Protein AF-A0A2N1AN66-F1 (afdb_monomer_lite)

Foldseek 3Di:
DDDDPLLLQLLVQQVVCCVVPVFFAFLVSSCVSVVPDDPVSSVVSVVSLVVCVVVVQWDDDPGGIHGDPVSVCVNPPPPPPPPPPPPPDPDPPDDPPPDDPPCPPQLAQPPPRHRDDPVQCVPPNSHGPVRVVVVVPPPPPPPPDDDDDPPDDDPPPPPPPPPPPPDDQDDPVVLVVVLVVLVVQLVVLVVCVVVVPPCSVVSNVVSVVVNVVSVVSVVVVVD

Secondary structure (DSSP, 8-state):
-PPPHHHHHHHHHHHHHHHHHSSPBPHHHHHHHTT--SHHHHHHHHHHHHHHHHTTSEEE-SS-EEE-HHHHHHHH-TT----------S-----------------B-TTT-PBPPHHHHHHHSSS-HHHHHHHHSS---------PPPPPPP------------SPPPPHHHHHHHHHHHHHHHHHHHHHHHTT-SSHHHHHHHHHHHHHHHHHHHHHHH-

Sequence (223 aa):
MPLSKVEREVLEVIYEEHRQTHRGAKALIVHVGMNAKTGEQKARIVDVLHALQKRGLLVAGADSWVPTKEGVNYIEQPGWIGVDMAIPDADKTSCCDPESQRVDAEIGCDKCGAVLCDWDAKQYGEICNNCFKDLEEAPIAVETTAKPAPPSPLPFEACSASIERIGAPLPSDLLNRCAAMNTTLLAQAEQAYVAGDPDAWRDLAWLIETGKQLVAMQEVNHG

Structure (mmCIF, N/CA/C/O backbone):
data_AF-A0A2N1AN66-F1
#
_entry.id   AF-A0A2N1AN66-F1
#
loop_
_atom_site.group_PDB
_atom_site.id
_atom_site.type_symbol
_atom_site.label_atom_id
_atom_site.label_alt_id
_atom_site.label_comp_id
_atom_site.label_asym_id
_atom_site.label_entity_id
_atom_site.label_seq_id
_atom_site.pdbx_PDB_ins_code
_atom_site.Cartn_x
_atom_site.Cartn_y
_atom_site.Cartn_z
_atom_site.occupancy
_atom_site.B_iso_or_equiv
_atom_site.auth_seq_id
_atom_site.auth_comp_id
_atom_site.auth_asym_id
_atom_site.auth_atom_id
_atom_site.pdbx_PDB_model_num
ATOM 1 N N . MET A 1 1 ? -29.095 5.475 -0.037 1.00 80.69 1 MET A N 1
ATOM 2 C CA . MET A 1 1 ? -28.705 6.367 1.077 1.00 80.69 1 MET A CA 1
ATOM 3 C C . MET A 1 1 ? -27.354 6.958 0.732 1.00 80.69 1 MET A C 1
ATOM 5 O O . MET A 1 1 ? -26.532 6.202 0.223 1.00 80.69 1 MET A O 1
ATOM 9 N N . PRO A 1 2 ? -27.141 8.262 0.945 1.00 92.06 2 PRO A N 1
ATOM 10 C CA . PRO A 1 2 ? -25.843 8.880 0.713 1.00 92.06 2 PRO A CA 1
ATOM 11 C C . PRO A 1 2 ? -24.798 8.273 1.661 1.00 92.06 2 PRO A C 1
ATOM 13 O O . PRO A 1 2 ? -25.093 8.046 2.836 1.00 92.06 2 PRO A O 1
ATOM 16 N N . LEU A 1 3 ? -23.605 7.973 1.146 1.00 94.94 3 LEU A N 1
ATOM 17 C CA . LEU A 1 3 ? -22.467 7.603 1.989 1.00 94.94 3 LEU A CA 1
ATOM 18 C C . LEU A 1 3 ? -22.002 8.819 2.793 1.00 94.94 3 LEU A C 1
ATOM 20 O O . LEU A 1 3 ? -21.983 9.939 2.282 1.00 94.94 3 LEU A O 1
ATOM 24 N N . SER A 1 4 ? -21.598 8.591 4.040 1.00 95.88 4 SER A N 1
ATOM 25 C CA . SER A 1 4 ? -20.836 9.592 4.788 1.00 95.88 4 SER A CA 1
ATOM 26 C C . SER A 1 4 ? -19.485 9.855 4.112 1.00 95.88 4 SER A C 1
ATOM 28 O O . SER A 1 4 ? -18.983 9.022 3.354 1.00 95.88 4 SER A O 1
ATOM 30 N N . LYS A 1 5 ? -18.863 10.999 4.420 1.00 95.50 5 LYS A N 1
ATOM 31 C CA . LYS A 1 5 ? -17.539 11.355 3.888 1.00 95.50 5 LYS A CA 1
ATOM 32 C C . LYS A 1 5 ? -16.498 10.257 4.151 1.00 95.50 5 LYS A C 1
ATOM 34 O O . LYS A 1 5 ? -15.825 9.829 3.224 1.00 95.50 5 LYS A O 1
ATOM 39 N N . VAL A 1 6 ? -16.456 9.733 5.378 1.00 96.62 6 VAL A N 1
ATOM 40 C CA . VAL A 1 6 ? -15.516 8.669 5.772 1.00 96.62 6 VAL A CA 1
ATOM 41 C C . VAL A 1 6 ? -15.806 7.354 5.040 1.00 96.62 6 VAL A C 1
ATOM 43 O O . VAL A 1 6 ? -14.881 6.685 4.594 1.00 96.62 6 VAL A O 1
ATOM 46 N N . GLU A 1 7 ? -17.080 6.979 4.876 1.00 97.56 7 GLU A N 1
ATOM 47 C CA . GLU A 1 7 ? -17.465 5.791 4.094 1.00 97.56 7 GLU A CA 1
ATOM 48 C C . GLU A 1 7 ? -17.011 5.900 2.634 1.00 97.56 7 GLU A C 1
ATOM 50 O O . GLU A 1 7 ? -16.540 4.915 2.067 1.00 97.56 7 GLU A O 1
ATOM 55 N N . ARG A 1 8 ? -17.138 7.088 2.030 1.00 96.31 8 ARG A N 1
ATOM 56 C CA . ARG A 1 8 ? -16.663 7.345 0.668 1.00 96.31 8 ARG A CA 1
ATOM 57 C C . ARG A 1 8 ? -15.142 7.254 0.582 1.00 96.31 8 ARG A C 1
ATOM 59 O O . ARG A 1 8 ? -14.658 6.518 -0.264 1.00 96.31 8 ARG A O 1
ATOM 66 N N . GLU A 1 9 ? -14.411 7.946 1.451 1.00 97.31 9 GLU A N 1
ATOM 67 C CA . GLU A 1 9 ? -12.940 7.936 1.447 1.00 97.31 9 GLU A CA 1
ATOM 68 C C . GLU A 1 9 ? -12.389 6.510 1.618 1.00 97.31 9 GLU A C 1
ATOM 70 O O . GLU A 1 9 ? -11.515 6.079 0.869 1.00 97.31 9 GLU A O 1
ATOM 75 N N . VAL A 1 10 ? -12.965 5.720 2.533 1.00 98.25 10 VAL A N 1
ATOM 76 C CA . VAL A 1 10 ? -12.597 4.304 2.705 1.00 98.25 10 VAL A CA 1
ATOM 77 C C . VAL A 1 10 ? -12.880 3.495 1.434 1.00 98.25 10 VAL A C 1
ATOM 79 O O . VAL A 1 10 ? -12.054 2.673 1.034 1.00 98.25 10 VAL A O 1
ATOM 82 N N . LEU A 1 11 ? -14.029 3.717 0.787 1.00 98.12 11 LEU A N 1
ATOM 83 C CA . LEU A 1 11 ? -14.383 3.040 -0.462 1.00 98.12 11 LEU A CA 1
ATOM 84 C C . LEU A 1 11 ? -13.443 3.431 -1.616 1.00 98.12 11 LEU A C 1
ATOM 86 O O . LEU A 1 11 ? -13.056 2.555 -2.386 1.00 98.12 11 LEU A O 1
ATOM 90 N N . GLU A 1 12 ? -13.042 4.701 -1.710 1.00 97.56 12 GLU A N 1
ATOM 91 C CA . GLU A 1 12 ? -12.083 5.208 -2.702 1.00 97.56 12 GLU A CA 1
ATOM 92 C C . GLU A 1 12 ? -10.700 4.574 -2.528 1.00 97.56 12 GLU A C 1
ATOM 94 O O . GLU A 1 12 ? -10.131 4.089 -3.504 1.00 97.56 12 GLU A O 1
ATOM 99 N N . VAL A 1 13 ? -10.191 4.484 -1.293 1.00 98.25 13 VAL A N 1
ATOM 100 C CA . VAL A 1 13 ? -8.907 3.819 -1.004 1.00 98.25 13 VAL A CA 1
ATOM 101 C C . VAL A 1 13 ? -8.934 2.351 -1.442 1.00 98.25 13 VAL A C 1
ATOM 103 O O . VAL A 1 13 ? -7.987 1.864 -2.057 1.00 98.25 13 VAL A O 1
ATOM 106 N N . ILE A 1 14 ? -10.025 1.633 -1.157 1.00 98.31 14 ILE A N 1
ATOM 107 C CA . ILE A 1 14 ? -10.178 0.225 -1.555 1.00 98.31 14 ILE A CA 1
ATOM 108 C C . ILE A 1 14 ? -10.301 0.084 -3.073 1.00 98.31 14 ILE A C 1
ATOM 110 O O . ILE A 1 14 ? -9.736 -0.848 -3.645 1.00 98.31 14 ILE A O 1
ATOM 114 N N . TYR A 1 15 ? -11.050 0.979 -3.719 1.00 98.19 15 TYR A N 1
ATOM 115 C CA . TYR A 1 15 ? -11.207 1.009 -5.170 1.00 98.19 15 TYR A CA 1
ATOM 116 C C . TYR A 1 15 ? -9.860 1.217 -5.860 1.00 98.19 15 TYR A C 1
ATOM 118 O O . TYR A 1 15 ? -9.517 0.445 -6.754 1.00 98.19 15 TYR A O 1
ATOM 126 N N . GLU A 1 16 ? -9.077 2.198 -5.414 1.00 97.75 16 GLU A N 1
ATOM 127 C CA . GLU A 1 16 ? -7.792 2.524 -6.023 1.00 97.75 16 GLU A CA 1
ATOM 128 C C . GLU A 1 16 ? -6.783 1.378 -5.856 1.00 97.75 16 GLU A C 1
ATOM 130 O O . GLU A 1 16 ? -6.173 0.942 -6.832 1.00 97.75 16 GLU A O 1
ATOM 135 N N . GLU A 1 17 ? -6.692 0.798 -4.655 1.00 97.88 17 GLU A N 1
ATOM 136 C CA . GLU A 1 17 ? -5.853 -0.379 -4.395 1.00 97.88 17 GLU A CA 1
ATOM 137 C C . GLU A 1 17 ? -6.273 -1.579 -5.261 1.00 97.88 17 GLU A C 1
ATOM 139 O O . GLU A 1 17 ? -5.431 -2.270 -5.846 1.00 97.88 17 GLU A O 1
ATOM 144 N N . HIS A 1 18 ? -7.582 -1.828 -5.386 1.00 97.62 18 HIS A N 1
ATOM 145 C CA . HIS A 1 18 ? -8.102 -2.912 -6.218 1.00 97.62 18 HIS A CA 1
ATOM 146 C C . HIS A 1 18 ? -7.822 -2.682 -7.705 1.00 97.62 18 HIS A C 1
ATOM 148 O O . HIS A 1 18 ? -7.469 -3.623 -8.419 1.00 97.62 18 HIS A O 1
ATOM 154 N N . ARG A 1 19 ? -7.946 -1.437 -8.172 1.00 97.06 19 ARG A N 1
ATOM 155 C CA . ARG A 1 19 ? -7.663 -1.043 -9.553 1.00 97.06 19 ARG A CA 1
ATOM 156 C C . ARG A 1 19 ? -6.196 -1.266 -9.907 1.00 97.06 19 ARG A C 1
ATOM 158 O O . ARG A 1 19 ? -5.916 -1.769 -10.989 1.00 97.06 19 ARG A O 1
ATOM 165 N N . GLN A 1 20 ? -5.283 -0.924 -9.000 1.00 96.12 20 GLN A N 1
ATOM 166 C CA . GLN A 1 20 ? -3.841 -1.045 -9.223 1.00 96.12 20 GLN A CA 1
ATOM 167 C C . GLN A 1 20 ? -3.344 -2.490 -9.133 1.00 96.12 20 GLN A C 1
ATOM 169 O O . GLN A 1 20 ? -2.516 -2.919 -9.933 1.00 96.12 20 GLN A O 1
ATOM 174 N N . THR A 1 21 ? -3.836 -3.255 -8.157 1.00 96.50 21 THR A N 1
ATOM 175 C CA . THR A 1 21 ? -3.273 -4.580 -7.848 1.00 96.50 21 THR A CA 1
ATOM 176 C C . THR A 1 21 ? -4.092 -5.746 -8.390 1.00 96.50 21 THR A C 1
ATOM 178 O O . THR A 1 21 ? -3.615 -6.884 -8.379 1.00 96.50 21 THR A O 1
ATOM 181 N N . HIS A 1 22 ? -5.338 -5.499 -8.809 1.00 96.12 22 HIS A N 1
ATOM 182 C CA . HIS A 1 22 ? -6.353 -6.520 -9.096 1.00 96.12 22 HIS A CA 1
ATOM 183 C C . HIS A 1 22 ? -6.568 -7.515 -7.941 1.00 96.12 22 HIS A C 1
ATOM 185 O O . HIS A 1 22 ? -7.035 -8.639 -8.139 1.00 96.12 22 HIS A O 1
ATOM 191 N N . ARG A 1 23 ? -6.227 -7.113 -6.711 1.00 95.56 23 ARG A N 1
ATOM 192 C CA . ARG A 1 23 ? -6.407 -7.880 -5.472 1.00 95.56 23 ARG A CA 1
ATOM 193 C C . ARG A 1 23 ? -7.321 -7.110 -4.526 1.00 95.56 23 ARG A C 1
ATOM 195 O O . ARG A 1 23 ? -7.612 -5.941 -4.748 1.00 95.56 23 ARG A O 1
ATOM 202 N N . GLY A 1 24 ? -7.840 -7.772 -3.498 1.00 95.94 24 GLY A N 1
ATOM 203 C CA . GLY A 1 24 ? -8.584 -7.068 -2.454 1.00 95.94 24 GLY A CA 1
ATOM 204 C C . GLY A 1 24 ? -7.646 -6.275 -1.544 1.00 95.94 24 GLY A C 1
ATOM 205 O O . GLY A 1 24 ? -6.549 -6.740 -1.225 1.00 95.94 24 GLY A O 1
ATOM 206 N N . ALA A 1 25 ? -8.103 -5.120 -1.073 1.00 98.00 25 ALA A N 1
ATOM 207 C CA . ALA A 1 25 ? -7.366 -4.288 -0.135 1.00 98.00 25 ALA A CA 1
ATOM 208 C C . ALA A 1 25 ? -7.377 -4.924 1.261 1.00 98.00 25 ALA A C 1
ATOM 210 O O . ALA A 1 25 ? -8.434 -5.222 1.823 1.00 98.00 25 ALA A O 1
ATOM 211 N N . LYS A 1 26 ? -6.203 -5.135 1.857 1.00 98.25 26 LYS A N 1
ATOM 212 C CA . LYS A 1 26 ? -6.113 -5.581 3.256 1.00 98.25 26 LYS A CA 1
ATOM 213 C C . LYS A 1 26 ? -6.467 -4.429 4.194 1.00 98.25 26 LYS A C 1
ATOM 215 O O . LYS A 1 26 ? -6.142 -3.282 3.902 1.00 98.25 26 LYS A O 1
ATOM 220 N N . ALA A 1 27 ? -7.025 -4.729 5.369 1.00 97.75 27 ALA A N 1
ATOM 221 C CA . ALA A 1 27 ? -7.373 -3.701 6.361 1.00 97.75 27 ALA A CA 1
ATOM 222 C C . ALA A 1 27 ? -6.182 -2.791 6.726 1.00 97.75 27 ALA A C 1
ATOM 224 O O . ALA A 1 27 ? -6.350 -1.589 6.902 1.00 97.75 27 ALA A O 1
ATOM 225 N N . LEU A 1 28 ? -4.962 -3.342 6.768 1.00 97.56 28 LEU A N 1
ATOM 226 C CA . LEU A 1 28 ? -3.747 -2.561 7.007 1.00 97.56 28 LEU A CA 1
ATOM 227 C C . LEU A 1 28 ? -3.518 -1.480 5.938 1.00 97.56 28 LEU A C 1
ATOM 229 O O . LEU A 1 28 ? -3.168 -0.361 6.294 1.00 97.56 28 LEU A O 1
ATOM 233 N N . ILE A 1 29 ? -3.749 -1.798 4.662 1.00 97.81 29 ILE A N 1
ATOM 234 C CA . ILE A 1 29 ? -3.599 -0.848 3.550 1.00 97.81 29 ILE A CA 1
ATOM 235 C C . ILE A 1 29 ? -4.631 0.270 3.691 1.00 97.81 29 ILE A C 1
ATOM 237 O O . ILE A 1 29 ? -4.284 1.441 3.592 1.00 97.81 29 ILE A O 1
ATOM 241 N N . VAL A 1 30 ? -5.873 -0.081 4.038 1.00 97.81 30 VAL A N 1
ATOM 242 C CA . VAL A 1 30 ? -6.937 0.903 4.282 1.00 97.81 30 VAL A CA 1
ATOM 243 C C . VAL A 1 30 ? -6.579 1.828 5.451 1.00 97.81 30 VAL A C 1
ATOM 245 O O . VAL A 1 30 ? -6.742 3.038 5.344 1.00 97.81 30 VAL A O 1
ATOM 248 N N . HIS A 1 31 ? -6.030 1.301 6.550 1.00 98.25 31 HIS A N 1
ATOM 249 C CA . HIS A 1 31 ? -5.578 2.135 7.671 1.00 98.25 31 HIS A CA 1
ATOM 250 C C . HIS A 1 31 ? -4.485 3.125 7.264 1.00 98.25 31 HIS A C 1
ATOM 252 O O . HIS A 1 31 ? -4.505 4.267 7.718 1.00 98.25 31 HIS A O 1
ATOM 258 N N . VAL A 1 32 ? -3.536 2.690 6.429 1.00 97.81 32 VAL A N 1
ATOM 259 C CA . VAL A 1 32 ? -2.458 3.548 5.926 1.00 97.81 32 VAL A CA 1
ATOM 260 C C . VAL A 1 32 ? -3.020 4.614 4.985 1.00 97.81 32 VAL A C 1
ATOM 262 O O . VAL A 1 32 ? -2.727 5.789 5.185 1.00 97.81 32 VAL A O 1
ATOM 265 N N . GLY A 1 33 ? -3.885 4.235 4.038 1.00 97.12 33 GLY A N 1
ATOM 266 C CA . GLY A 1 33 ? -4.529 5.170 3.107 1.00 97.12 33 GLY A CA 1
ATOM 267 C C . GLY A 1 33 ? -5.398 6.220 3.805 1.00 97.12 33 GLY A C 1
ATOM 268 O O . GLY A 1 33 ? -5.414 7.376 3.402 1.00 97.12 33 GLY A O 1
ATOM 269 N N . MET A 1 34 ? -6.036 5.850 4.918 1.00 98.00 34 MET A N 1
ATOM 270 C CA . MET A 1 34 ? -6.816 6.763 5.764 1.00 98.00 34 MET A CA 1
ATOM 271 C C . MET A 1 34 ? -5.977 7.499 6.826 1.00 98.00 34 MET A C 1
ATOM 273 O O . MET A 1 34 ? -6.537 8.204 7.666 1.00 98.00 34 MET A O 1
ATOM 277 N N . ASN A 1 35 ? -4.650 7.317 6.844 1.00 97.19 35 ASN A N 1
ATOM 278 C CA . ASN A 1 35 ? -3.729 7.899 7.830 1.00 97.19 35 ASN A CA 1
ATOM 279 C C . ASN A 1 35 ? -4.152 7.649 9.299 1.00 97.19 35 ASN A C 1
ATOM 281 O O . ASN A 1 35 ? -4.065 8.524 10.166 1.00 97.19 35 ASN A O 1
ATOM 285 N N . ALA A 1 36 ? -4.634 6.440 9.596 1.00 97.12 36 ALA A N 1
ATOM 286 C CA . ALA A 1 36 ? -5.108 6.058 10.922 1.00 97.12 36 ALA A CA 1
ATOM 287 C C . ALA A 1 36 ? -3.947 5.692 11.856 1.00 97.12 36 ALA A C 1
ATOM 289 O O . ALA A 1 36 ? -3.381 4.594 11.798 1.00 97.12 36 ALA A O 1
ATOM 290 N N . LYS A 1 37 ? -3.614 6.611 12.766 1.00 96.44 37 LYS A N 1
ATOM 291 C CA . LYS A 1 37 ? -2.487 6.478 13.701 1.00 96.44 37 LYS A CA 1
ATOM 292 C C . LYS A 1 37 ? -2.890 5.767 14.990 1.00 96.44 37 LYS A C 1
ATOM 294 O O . LYS A 1 37 ? -2.127 4.951 15.505 1.00 96.44 37 LYS A O 1
ATOM 299 N N . THR A 1 38 ? -4.089 6.044 15.502 1.00 97.88 38 THR A N 1
ATOM 300 C CA . THR A 1 38 ? -4.543 5.519 16.800 1.00 97.88 38 THR A CA 1
ATOM 301 C C . THR A 1 38 ? -5.348 4.226 16.658 1.00 97.88 38 THR A C 1
ATOM 303 O O . THR A 1 38 ? -5.949 3.953 15.618 1.00 97.88 38 THR A O 1
ATOM 306 N N . GLY A 1 39 ? -5.388 3.416 17.723 1.00 96.69 39 GLY A N 1
ATOM 307 C CA . GLY A 1 39 ? -6.213 2.201 17.760 1.00 96.69 39 GLY A CA 1
ATOM 308 C C . GLY A 1 39 ? -7.708 2.490 17.579 1.00 96.69 39 GLY A C 1
ATOM 309 O O . GLY A 1 39 ? -8.394 1.752 16.881 1.00 96.69 39 GLY A O 1
ATOM 310 N N . GLU A 1 40 ? -8.194 3.607 18.123 1.00 97.50 40 GLU A N 1
ATOM 311 C CA . GLU A 1 40 ? -9.592 4.036 17.992 1.00 97.50 40 GLU A CA 1
ATOM 312 C C . GLU A 1 40 ? -9.950 4.424 16.546 1.00 97.50 40 GLU A C 1
ATOM 314 O O . GLU A 1 40 ? -11.025 4.082 16.059 1.00 97.50 40 GLU A O 1
ATOM 319 N N . GLN A 1 41 ? -9.046 5.098 15.824 1.00 96.75 41 GLN A N 1
ATOM 320 C CA . GLN A 1 41 ? -9.238 5.397 14.398 1.00 96.75 41 GLN A CA 1
ATOM 321 C C . GLN A 1 41 ? -9.304 4.116 13.561 1.00 96.75 41 GLN A C 1
ATOM 323 O O . GLN A 1 41 ? -10.184 3.982 12.714 1.00 96.75 41 GLN A O 1
ATOM 328 N N . LYS A 1 42 ? -8.410 3.156 13.830 1.00 97.81 42 LYS A N 1
ATOM 329 C CA . LYS A 1 42 ? -8.408 1.851 13.153 1.00 97.81 42 LYS A CA 1
ATOM 330 C C . LYS A 1 42 ? -9.709 1.087 13.409 1.00 97.81 42 LYS A C 1
ATOM 332 O O . LYS A 1 42 ? -10.312 0.594 12.464 1.00 97.81 42 LYS A O 1
ATOM 337 N N . ALA A 1 43 ? -10.189 1.059 14.655 1.00 97.50 43 ALA A N 1
ATOM 338 C CA . ALA A 1 43 ? -11.468 0.435 14.998 1.00 97.50 43 ALA A CA 1
ATOM 339 C C . ALA A 1 43 ? -12.645 1.078 14.242 1.00 97.50 43 ALA A C 1
ATOM 341 O O . ALA A 1 43 ? -13.423 0.366 13.612 1.00 97.50 43 ALA A O 1
ATOM 342 N N . ARG A 1 44 ? -12.709 2.418 14.195 1.00 97.69 44 ARG A N 1
ATOM 343 C CA . ARG A 1 44 ? -13.733 3.141 13.419 1.00 97.69 44 ARG A CA 1
ATOM 344 C C . ARG A 1 44 ? -13.709 2.794 11.928 1.00 97.69 44 ARG A C 1
ATOM 346 O O . ARG A 1 44 ? -14.767 2.659 11.322 1.00 97.69 44 ARG A O 1
ATOM 353 N N . ILE A 1 45 ? -12.530 2.632 11.328 1.00 98.12 45 ILE A N 1
ATOM 354 C CA . ILE A 1 45 ? -12.411 2.222 9.918 1.00 98.12 45 ILE A CA 1
ATOM 355 C C . ILE A 1 45 ? -12.942 0.801 9.714 1.00 98.12 45 ILE A C 1
ATOM 357 O O . ILE A 1 45 ? -13.643 0.550 8.737 1.00 98.12 45 ILE A O 1
ATOM 361 N N . VAL A 1 46 ? -12.667 -0.122 10.638 1.00 97.94 46 VAL A N 1
ATOM 362 C CA . VAL A 1 46 ? -13.211 -1.490 10.582 1.00 97.94 46 VAL A CA 1
ATOM 363 C C . VAL A 1 46 ? -14.741 -1.487 10.663 1.00 97.94 46 VAL A C 1
ATOM 365 O O . VAL A 1 46 ? -15.393 -2.177 9.877 1.00 97.94 46 VAL A O 1
ATOM 368 N N . ASP A 1 47 ? -15.328 -0.658 11.526 1.00 98.12 47 ASP A N 1
ATOM 369 C CA . ASP A 1 47 ? -16.785 -0.495 11.592 1.00 98.12 47 ASP A CA 1
ATOM 370 C C . ASP A 1 47 ? -17.363 0.023 10.264 1.00 98.12 47 ASP A C 1
ATOM 372 O O . ASP A 1 47 ? -18.383 -0.480 9.782 1.00 98.12 47 ASP A O 1
ATOM 376 N N . VAL A 1 48 ? -16.679 0.982 9.627 1.00 98.31 48 VAL A N 1
ATOM 377 C CA . VAL A 1 48 ? -17.041 1.515 8.303 1.00 98.31 48 VAL A CA 1
ATOM 378 C C . VAL A 1 48 ? -16.960 0.437 7.217 1.00 98.31 48 VAL A C 1
ATOM 380 O O . VAL A 1 48 ? -17.880 0.324 6.407 1.00 98.31 48 VAL A O 1
ATOM 383 N N . LEU A 1 49 ? -15.923 -0.405 7.218 1.00 98.31 49 LEU A N 1
ATOM 384 C CA . LEU A 1 49 ? -15.792 -1.526 6.277 1.00 98.31 49 LEU A CA 1
ATOM 385 C C . LEU A 1 49 ? -16.982 -2.489 6.385 1.00 98.31 49 LEU A C 1
ATOM 387 O O . LEU A 1 49 ? -17.591 -2.852 5.375 1.00 98.31 49 LEU A O 1
ATOM 391 N N . HIS A 1 50 ? -17.376 -2.843 7.609 1.00 98.19 50 HIS A N 1
ATOM 392 C CA . HIS A 1 50 ? -18.554 -3.678 7.839 1.00 98.19 50 HIS A CA 1
ATOM 393 C C . HIS A 1 50 ? -19.866 -2.981 7.456 1.00 98.19 50 HIS A C 1
ATOM 395 O O . HIS A 1 50 ? -20.786 -3.638 6.961 1.00 98.19 50 HIS A O 1
ATOM 401 N N . ALA A 1 51 ? -19.979 -1.665 7.649 1.00 97.81 51 ALA A N 1
ATOM 402 C CA . ALA A 1 51 ? -21.143 -0.898 7.210 1.00 97.81 51 ALA A CA 1
ATOM 403 C C . ALA A 1 51 ? -21.276 -0.898 5.675 1.00 97.81 51 ALA A C 1
ATOM 405 O O . ALA A 1 51 ? -22.357 -1.175 5.151 1.00 97.81 51 ALA A O 1
ATOM 406 N N . LEU A 1 52 ? -20.174 -0.674 4.953 1.00 98.06 52 LEU A N 1
ATOM 407 C CA . LEU A 1 52 ? -20.114 -0.737 3.489 1.00 98.06 52 LEU A CA 1
ATOM 408 C C . LEU A 1 52 ? -20.423 -2.146 2.958 1.00 98.06 52 LEU A C 1
ATOM 410 O O . LEU A 1 52 ? -21.148 -2.289 1.971 1.00 98.06 52 LEU A O 1
ATOM 414 N N . GLN A 1 53 ? -19.948 -3.190 3.643 1.00 98.31 53 GLN A N 1
ATOM 415 C CA . GLN A 1 53 ? -20.277 -4.583 3.330 1.00 98.31 53 GLN A CA 1
ATOM 416 C C . GLN A 1 53 ? -21.774 -4.867 3.484 1.00 98.31 53 GLN A C 1
ATOM 418 O O . GLN A 1 53 ? -22.393 -5.428 2.583 1.00 98.31 53 GLN A O 1
ATOM 423 N N . LYS A 1 54 ? -22.383 -4.450 4.602 1.00 98.00 54 LYS A N 1
ATOM 424 C CA . LYS A 1 54 ? -23.831 -4.610 4.837 1.00 98.00 54 LYS A CA 1
ATOM 425 C C . LYS A 1 54 ? -24.678 -3.897 3.782 1.00 98.00 54 LYS A C 1
ATOM 427 O O . LYS A 1 54 ? -25.794 -4.328 3.515 1.00 98.00 54 LYS A O 1
ATOM 432 N N . ARG A 1 55 ? -24.153 -2.823 3.186 1.00 97.56 55 ARG A N 1
ATOM 433 C CA . ARG A 1 55 ? -24.790 -2.085 2.085 1.00 97.56 55 ARG A CA 1
ATOM 434 C C . ARG A 1 55 ? -24.570 -2.712 0.704 1.00 97.56 55 ARG A C 1
ATOM 436 O O . ARG A 1 55 ? -25.122 -2.194 -0.255 1.00 97.56 55 ARG A O 1
ATOM 443 N N . GLY A 1 56 ? -23.786 -3.786 0.590 1.00 97.94 56 GLY A N 1
ATOM 444 C CA . GLY A 1 56 ? -23.507 -4.449 -0.688 1.00 97.94 56 GLY A CA 1
ATOM 445 C C . GLY A 1 56 ? -22.453 -3.751 -1.552 1.00 97.94 56 GLY A C 1
ATOM 446 O O . GLY A 1 56 ? -22.284 -4.112 -2.712 1.00 97.94 56 GLY A O 1
ATOM 447 N N . LEU A 1 57 ? -21.715 -2.779 -1.006 1.00 98.31 57 LEU A N 1
ATOM 448 C CA . LEU A 1 57 ? -20.688 -2.032 -1.748 1.00 98.31 57 LEU A CA 1
ATOM 449 C C . LEU A 1 57 ? -19.314 -2.712 -1.711 1.00 98.31 57 LEU A C 1
ATOM 451 O O . LEU A 1 57 ? -18.486 -2.497 -2.593 1.00 98.31 57 LEU A O 1
ATOM 455 N N . LEU A 1 58 ? -19.085 -3.551 -0.701 1.00 98.38 58 LEU A N 1
ATOM 456 C CA . LEU A 1 58 ? -17.863 -4.328 -0.520 1.00 98.38 58 LEU A CA 1
ATOM 457 C C . LEU A 1 58 ? -18.193 -5.803 -0.283 1.00 98.38 58 LEU A C 1
ATOM 459 O O . LEU A 1 58 ? -19.202 -6.138 0.338 1.00 98.38 58 LEU A O 1
ATOM 463 N N . VAL A 1 59 ? -17.285 -6.680 -0.703 1.00 98.44 59 VAL A N 1
ATOM 464 C CA . VAL A 1 59 ? -17.255 -8.097 -0.325 1.00 98.44 59 VAL A CA 1
ATOM 465 C C . VAL A 1 59 ? -16.043 -8.338 0.566 1.00 98.44 59 VAL A C 1
ATOM 467 O O . VAL A 1 59 ? -14.920 -7.979 0.206 1.00 98.44 59 VAL A O 1
ATOM 470 N N . ALA A 1 60 ? -16.268 -8.966 1.720 1.00 98.06 60 ALA A N 1
ATOM 471 C CA . ALA A 1 60 ? -15.191 -9.456 2.571 1.00 98.06 60 ALA A CA 1
ATOM 472 C C . ALA A 1 60 ? -14.684 -10.807 2.041 1.00 98.06 60 ALA A C 1
ATOM 474 O O . ALA A 1 60 ? -15.452 -11.763 1.925 1.00 98.06 60 ALA A O 1
ATOM 475 N N . GLY A 1 61 ? -13.397 -10.875 1.709 1.00 95.69 61 GLY A N 1
ATOM 476 C CA . GLY A 1 61 ? -12.647 -12.116 1.525 1.00 95.69 61 GLY A CA 1
ATOM 477 C C . GLY A 1 61 ? -12.051 -12.611 2.847 1.00 95.69 61 GLY A C 1
ATOM 478 O O . GLY A 1 61 ? -12.399 -12.110 3.911 1.00 95.69 61 GLY A O 1
ATOM 479 N N . ALA A 1 62 ? -11.123 -13.573 2.777 1.00 93.25 62 ALA A N 1
ATOM 480 C CA . ALA A 1 62 ? -10.470 -14.126 3.970 1.00 93.25 62 ALA A CA 1
ATOM 481 C C . ALA A 1 62 ? -9.737 -13.048 4.794 1.00 93.25 62 ALA A C 1
ATOM 483 O O . ALA A 1 62 ? -9.943 -12.976 5.995 1.00 93.25 62 ALA A O 1
ATOM 484 N N . ASP A 1 63 ? -8.960 -12.181 4.129 1.00 95.38 63 ASP A N 1
ATOM 485 C CA . ASP A 1 63 ? -8.192 -11.085 4.757 1.00 95.38 63 ASP A CA 1
ATOM 486 C C . ASP A 1 63 ? -8.200 -9.789 3.920 1.00 95.38 63 ASP A C 1
ATOM 488 O O . ASP A 1 63 ? -7.336 -8.917 4.057 1.00 95.38 63 ASP A O 1
ATOM 492 N N . SER A 1 64 ? -9.134 -9.670 2.978 1.00 97.81 64 SER A N 1
ATOM 493 C CA . SER A 1 64 ? -9.123 -8.601 1.979 1.00 97.81 64 SER A CA 1
ATOM 494 C C . SER A 1 64 ? -10.523 -8.122 1.632 1.00 97.81 64 SER A C 1
ATOM 496 O O . SER A 1 64 ? -11.445 -8.928 1.553 1.00 97.81 64 SER A O 1
ATOM 498 N N . TRP A 1 65 ? -10.659 -6.839 1.326 1.00 98.44 65 TRP A N 1
ATOM 499 C CA . TRP A 1 65 ? -11.904 -6.196 0.929 1.00 98.44 65 TRP A CA 1
ATOM 500 C C . TRP A 1 65 ? -11.880 -5.911 -0.566 1.00 98.44 65 TRP A C 1
ATOM 502 O O . TRP A 1 65 ? -10.921 -5.336 -1.076 1.00 98.44 65 TRP A O 1
ATOM 512 N N . VAL A 1 66 ? -12.919 -6.338 -1.278 1.00 98.44 66 VAL A N 1
ATOM 513 C CA . VAL A 1 66 ? -13.038 -6.153 -2.729 1.00 98.44 66 VAL A CA 1
ATOM 514 C C . VAL A 1 66 ? -14.282 -5.315 -3.011 1.00 98.44 66 VAL A C 1
ATOM 516 O O . VAL A 1 66 ? -15.345 -5.638 -2.469 1.00 98.44 66 VAL A O 1
ATOM 519 N N . PRO A 1 67 ? -14.199 -4.258 -3.835 1.00 98.44 67 PRO A N 1
ATOM 520 C CA . PRO A 1 67 ? -15.378 -3.490 -4.203 1.00 98.44 67 PRO A CA 1
ATOM 521 C C . PRO A 1 67 ? -16.312 -4.326 -5.084 1.00 98.44 67 PRO A C 1
ATOM 523 O O . PRO A 1 67 ? -15.876 -5.047 -5.982 1.00 98.44 67 PRO A O 1
ATOM 526 N N . THR A 1 68 ? -17.618 -4.247 -4.832 1.00 98.50 68 THR A N 1
ATOM 527 C CA . THR A 1 68 ? -18.616 -4.820 -5.745 1.00 98.50 68 THR A CA 1
ATOM 528 C C . THR A 1 68 ? -18.781 -3.929 -6.973 1.00 98.50 68 THR A C 1
ATOM 530 O O . THR A 1 68 ? -18.348 -2.779 -6.991 1.00 98.50 68 THR A O 1
ATOM 533 N N . LYS A 1 69 ? -19.490 -4.423 -7.997 1.00 97.75 69 LYS A N 1
ATOM 534 C CA . LYS A 1 69 ? -19.892 -3.595 -9.148 1.00 97.75 69 LYS A CA 1
ATOM 535 C C . LYS A 1 69 ? -20.674 -2.349 -8.717 1.00 97.75 69 LYS A C 1
ATOM 537 O O . LYS A 1 69 ? -20.523 -1.295 -9.319 1.00 97.75 69 LYS A O 1
ATOM 542 N N . GLU A 1 70 ? -21.487 -2.465 -7.669 1.00 97.44 70 GLU A N 1
ATOM 543 C CA . GLU A 1 70 ? -22.231 -1.336 -7.103 1.00 97.44 70 GLU A CA 1
ATOM 544 C C . GLU A 1 70 ? -21.298 -0.331 -6.423 1.00 97.44 70 GLU A C 1
ATOM 546 O O . GLU A 1 70 ? -21.440 0.868 -6.648 1.00 97.44 70 GLU A O 1
ATOM 551 N N . GLY A 1 71 ? -20.307 -0.811 -5.661 1.00 97.38 71 GLY A N 1
ATOM 552 C CA . GLY A 1 71 ? -19.263 0.030 -5.070 1.00 97.38 71 GLY A CA 1
ATOM 553 C C . GLY A 1 71 ? -18.455 0.798 -6.118 1.00 97.38 71 GLY A C 1
ATOM 554 O O . GLY A 1 71 ? -18.271 2.003 -5.977 1.00 97.38 71 GLY A O 1
ATOM 555 N N . VAL A 1 72 ? -18.050 0.129 -7.202 1.00 97.44 72 VAL A N 1
ATOM 556 C CA . VAL A 1 72 ? -17.336 0.756 -8.331 1.00 97.44 72 VAL A CA 1
ATOM 557 C C . VAL A 1 72 ? -18.194 1.832 -8.997 1.00 97.44 72 VAL A C 1
ATOM 559 O O . VAL A 1 72 ? -17.763 2.977 -9.118 1.00 97.44 72 VAL A O 1
ATOM 562 N N . ASN A 1 73 ? -19.442 1.504 -9.344 1.00 96.19 73 ASN A N 1
ATOM 563 C CA . ASN A 1 73 ? -20.362 2.458 -9.965 1.00 96.19 73 ASN A CA 1
ATOM 564 C C . ASN A 1 73 ? -20.626 3.683 -9.075 1.00 96.19 73 ASN A C 1
ATOM 566 O O . ASN A 1 73 ? -20.875 4.767 -9.593 1.00 96.19 73 ASN A O 1
ATOM 570 N N . TYR A 1 74 ? -20.594 3.525 -7.747 1.00 95.38 74 TYR A N 1
ATOM 571 C CA . TYR A 1 74 ? -20.790 4.636 -6.815 1.00 95.38 74 TYR A CA 1
ATOM 572 C C . TYR A 1 74 ? -19.642 5.657 -6.871 1.00 95.38 74 TYR A C 1
ATOM 574 O O . TYR A 1 74 ? -19.890 6.855 -6.740 1.00 95.38 74 TYR A O 1
ATOM 582 N N . ILE A 1 75 ? -18.403 5.193 -7.062 1.00 95.25 75 ILE A N 1
ATOM 583 C CA . ILE A 1 75 ? -17.217 6.054 -7.195 1.00 95.25 75 ILE A CA 1
ATOM 584 C C . ILE A 1 75 ? -17.143 6.672 -8.592 1.00 95.25 75 ILE A C 1
ATOM 586 O O . ILE A 1 75 ? -16.876 7.862 -8.731 1.00 95.25 75 ILE A O 1
ATOM 590 N N . GLU A 1 76 ? -17.413 5.880 -9.629 1.00 93.69 76 GLU A N 1
ATOM 591 C CA . GLU A 1 76 ? -17.235 6.305 -11.020 1.00 93.69 76 GLU A CA 1
ATOM 592 C C . GLU A 1 76 ? -18.336 7.240 -11.534 1.00 93.69 76 GLU A C 1
ATOM 594 O O . GLU A 1 76 ? -18.144 7.853 -12.580 1.00 93.69 76 GLU A O 1
ATOM 599 N N . GLN A 1 77 ? -19.471 7.382 -10.836 1.00 88.50 77 GLN A N 1
ATOM 600 C CA . GLN A 1 77 ? -20.562 8.259 -11.272 1.00 88.50 77 GLN A CA 1
ATOM 601 C C . GLN A 1 77 ? -20.114 9.735 -11.347 1.00 88.50 77 GLN A C 1
ATOM 603 O O . GLN A 1 77 ? -19.980 10.402 -10.312 1.00 88.50 77 GLN A O 1
ATOM 608 N N . PRO A 1 78 ? -19.946 10.294 -12.566 1.00 60.94 78 PRO A N 1
ATOM 609 C CA . PRO A 1 78 ? -19.520 11.670 -12.751 1.00 60.94 78 PRO A CA 1
ATOM 610 C C . PRO A 1 78 ? -20.722 12.570 -12.464 1.00 60.94 78 PRO A C 1
ATOM 612 O O . PRO A 1 78 ? -21.639 12.687 -13.272 1.00 60.94 78 PRO A O 1
ATOM 615 N N . GLY A 1 79 ? -20.772 13.159 -11.273 1.00 63.84 79 GLY A N 1
ATOM 616 C CA . GLY A 1 79 ? -21.890 14.030 -10.899 1.00 63.84 79 GLY A CA 1
ATOM 617 C C . GLY A 1 79 ? -22.108 14.215 -9.407 1.00 63.84 79 GLY A C 1
ATOM 618 O O . GLY A 1 79 ? -22.811 15.140 -9.013 1.00 63.84 79 GLY A O 1
ATOM 619 N N . TRP A 1 80 ? -21.466 13.414 -8.558 1.00 58.69 80 TRP A N 1
ATOM 620 C CA . TRP A 1 80 ? -21.434 13.674 -7.120 1.00 58.69 80 TRP A CA 1
ATOM 621 C C . TRP A 1 80 ? -20.358 14.714 -6.762 1.00 58.69 80 TRP A C 1
ATOM 623 O O . TRP A 1 80 ? -19.459 14.464 -5.958 1.00 58.69 80 TRP A O 1
ATOM 633 N N . ILE A 1 81 ? -20.466 15.904 -7.360 1.00 55.59 81 ILE A N 1
ATOM 634 C CA . ILE A 1 81 ? -19.894 17.120 -6.774 1.00 55.59 81 ILE A CA 1
ATOM 635 C C . ILE A 1 81 ? -20.560 17.218 -5.410 1.00 55.59 81 ILE A C 1
ATOM 637 O O . ILE A 1 81 ? -21.788 17.197 -5.355 1.00 55.59 81 ILE A O 1
ATOM 641 N N . GLY A 1 82 ? -19.769 17.192 -4.337 1.00 50.00 82 GLY A N 1
ATOM 642 C CA . GLY A 1 82 ? -20.260 17.211 -2.967 1.00 50.00 82 GLY A CA 1
ATOM 643 C C . GLY A 1 82 ? -21.275 18.327 -2.796 1.00 50.00 82 GLY A C 1
ATOM 644 O O . GLY A 1 82 ? -20.914 19.480 -2.589 1.00 50.00 82 GLY A O 1
ATOM 645 N N . VAL A 1 83 ? -22.557 17.985 -2.903 1.00 47.53 83 VAL A N 1
ATOM 646 C CA . VAL A 1 83 ? -23.595 18.803 -2.320 1.00 47.53 83 VAL A CA 1
ATOM 647 C C . VAL A 1 83 ? -23.372 18.541 -0.849 1.00 47.53 83 VAL A C 1
ATOM 649 O O . VAL A 1 83 ? -23.811 17.514 -0.326 1.00 47.53 83 VAL A O 1
ATOM 652 N N . ASP A 1 84 ? -22.572 19.400 -0.217 1.00 47.94 84 ASP A N 1
ATOM 653 C CA . ASP A 1 84 ? -22.671 19.609 1.213 1.00 47.94 84 ASP A CA 1
ATOM 654 C C . ASP A 1 84 ? -24.163 19.796 1.445 1.00 47.94 84 ASP A C 1
ATOM 656 O O . ASP A 1 84 ? -24.750 20.815 1.072 1.00 47.94 84 ASP A O 1
ATOM 660 N N . MET A 1 85 ? -24.819 18.733 1.914 1.00 47.22 85 MET A N 1
ATOM 661 C CA . MET A 1 85 ? -26.182 18.815 2.388 1.00 47.22 85 MET A CA 1
ATOM 662 C C . MET A 1 85 ? -26.076 19.735 3.585 1.00 47.22 85 MET A C 1
ATOM 664 O O . MET A 1 85 ? -25.786 19.290 4.695 1.00 47.22 85 MET A O 1
ATOM 668 N N . ALA A 1 86 ? -26.234 21.029 3.309 1.00 44.28 86 ALA A N 1
ATOM 669 C CA . ALA A 1 86 ? -26.512 22.039 4.290 1.00 44.28 86 ALA A CA 1
ATOM 670 C C . ALA A 1 86 ? -27.611 21.440 5.157 1.00 44.28 86 ALA A C 1
ATOM 672 O O . ALA A 1 86 ? -28.729 21.188 4.695 1.00 44.28 86 ALA A O 1
ATOM 673 N N . ILE A 1 87 ? -27.231 21.106 6.387 1.00 42.53 87 ILE A N 1
ATOM 674 C CA . ILE A 1 87 ? -28.165 20.800 7.454 1.00 42.53 87 ILE A CA 1
ATOM 675 C C . ILE A 1 87 ? -29.181 21.944 7.389 1.00 42.53 87 ILE A C 1
ATOM 677 O O . ILE A 1 87 ? -28.744 23.095 7.437 1.00 42.53 87 ILE A O 1
ATOM 681 N N . PRO A 1 88 ? -30.482 21.682 7.170 1.00 41.69 88 PRO A N 1
ATOM 682 C CA . PRO A 1 88 ? -31.459 22.754 7.123 1.00 41.69 88 PRO A CA 1
ATOM 683 C C . PRO A 1 88 ? -31.318 23.553 8.414 1.00 41.69 88 PRO A C 1
ATOM 685 O O . PRO A 1 88 ? -31.468 22.993 9.501 1.00 41.69 88 PRO A O 1
ATOM 688 N N . ASP A 1 89 ? -30.939 24.823 8.250 1.00 40.47 89 ASP A N 1
ATOM 689 C CA . ASP A 1 89 ? -30.767 25.810 9.307 1.00 40.47 89 ASP A CA 1
ATOM 690 C C . ASP A 1 89 ? -31.950 25.704 10.274 1.00 40.47 89 ASP A C 1
ATOM 692 O O . ASP A 1 89 ? -33.072 26.117 9.968 1.00 40.47 89 ASP A O 1
ATOM 696 N N . ALA A 1 90 ? -31.695 25.136 11.450 1.00 44.97 90 ALA A N 1
ATOM 697 C CA . ALA A 1 90 ? -32.523 25.385 12.60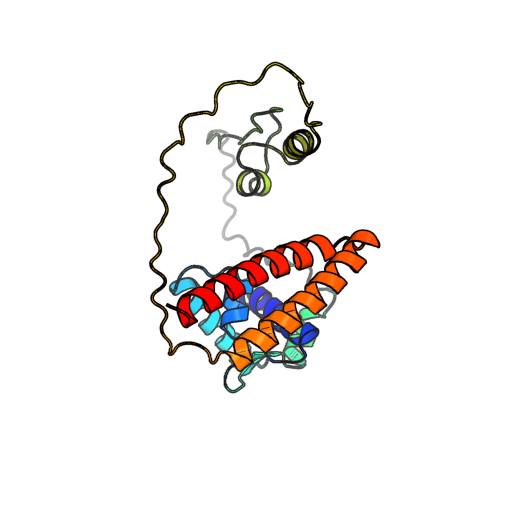6 1.00 44.97 90 ALA A CA 1
ATOM 698 C C . ALA A 1 90 ? -32.283 26.849 12.988 1.00 44.97 90 ALA A C 1
ATOM 700 O O . ALA A 1 90 ? -31.221 27.197 13.492 1.00 44.97 90 ALA A O 1
ATOM 701 N N . ASP A 1 91 ? -33.271 27.683 12.680 1.00 40.69 91 ASP A N 1
ATOM 702 C CA . ASP A 1 91 ? -33.465 29.021 13.229 1.00 40.69 91 ASP A CA 1
ATOM 703 C C . ASP A 1 91 ? -32.263 29.975 13.106 1.00 40.69 91 ASP A C 1
ATOM 705 O O . ASP A 1 91 ? -31.506 30.233 14.045 1.00 40.69 91 ASP A O 1
ATOM 709 N N . LYS A 1 92 ? -32.158 30.612 11.933 1.00 43.47 92 LYS A N 1
ATOM 710 C CA . LYS A 1 92 ? -31.465 31.896 11.771 1.00 43.47 92 LYS A CA 1
ATOM 711 C C . LYS A 1 92 ? -32.207 32.978 12.558 1.00 43.47 92 LYS A C 1
ATOM 713 O O . LYS A 1 92 ? -32.896 33.826 11.992 1.00 43.47 92 LYS A O 1
ATOM 718 N N . THR A 1 93 ? -32.022 32.971 13.874 1.00 41.28 93 THR A N 1
ATOM 719 C CA . THR A 1 93 ? -32.211 34.168 14.684 1.00 41.28 93 THR A CA 1
ATOM 720 C C . THR A 1 93 ? -31.030 35.085 14.399 1.00 41.28 93 THR A C 1
ATOM 722 O O . THR A 1 93 ? -29.894 34.836 14.790 1.00 41.28 93 THR A O 1
ATOM 725 N N . SER A 1 94 ? -31.335 36.117 13.622 1.00 54.75 94 SER A N 1
ATOM 726 C CA . SER A 1 94 ? -30.587 37.355 13.452 1.00 54.75 94 SER A CA 1
ATOM 727 C C . SER A 1 94 ? -29.853 37.784 14.732 1.00 54.75 94 SER A C 1
ATOM 729 O O . SER A 1 94 ? -30.476 38.311 15.653 1.00 54.75 94 SER A O 1
ATOM 731 N N . CYS A 1 95 ? -28.528 37.670 14.721 1.00 33.34 95 CYS A N 1
ATOM 732 C CA . CYS A 1 95 ? -27.627 38.400 15.608 1.00 33.34 95 CYS A CA 1
ATOM 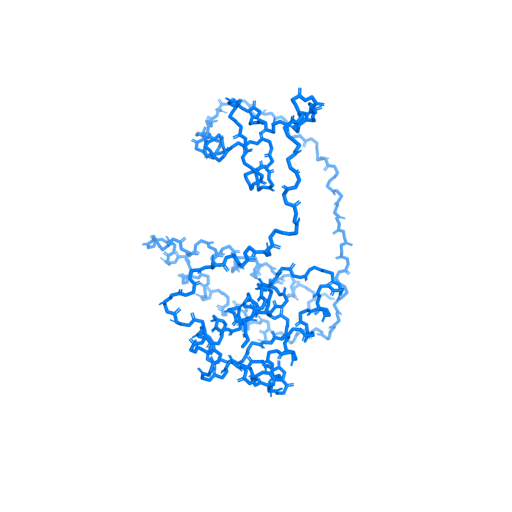733 C C . CYS A 1 95 ? -26.603 39.137 14.740 1.00 33.34 95 CYS A C 1
ATOM 735 O O . CYS A 1 95 ? -25.432 38.773 14.666 1.00 33.34 95 CYS A O 1
ATOM 737 N N . CYS A 1 96 ? -27.060 40.183 14.051 1.00 37.34 96 CYS A N 1
ATOM 738 C CA . CYS A 1 96 ? -26.183 41.308 13.758 1.00 37.34 96 CYS A CA 1
ATOM 739 C C . CYS A 1 96 ? -25.897 42.018 15.088 1.00 37.34 96 CYS A C 1
ATOM 741 O O . CYS A 1 96 ? -26.513 43.039 15.377 1.00 37.34 96 CYS A O 1
ATOM 743 N N . ASP A 1 97 ? -24.994 41.456 15.889 1.00 32.09 97 ASP A N 1
ATOM 744 C CA . ASP A 1 97 ? -24.299 42.189 16.942 1.00 32.09 97 ASP A CA 1
ATOM 745 C C . ASP A 1 97 ? -22.900 42.536 16.415 1.00 32.09 97 ASP A C 1
ATOM 747 O O . ASP A 1 97 ? -22.052 41.650 16.272 1.00 32.09 97 ASP A O 1
ATOM 751 N N . PRO A 1 98 ? -22.629 43.807 16.082 1.00 42.66 98 PRO A N 1
ATOM 752 C CA . PRO A 1 98 ? -21.300 44.267 15.714 1.00 42.66 98 PRO A CA 1
ATOM 753 C C . PRO A 1 98 ? -20.453 44.493 16.975 1.00 42.66 98 PRO A C 1
ATOM 755 O O . PRO A 1 98 ? -20.048 45.615 17.240 1.00 42.66 98 PRO A O 1
ATOM 758 N N . GLU A 1 99 ? -20.199 43.455 17.777 1.00 45.72 99 GLU A N 1
ATOM 759 C CA . GLU A 1 99 ? -19.298 43.567 18.938 1.00 45.72 99 GLU A CA 1
ATOM 760 C C . GLU A 1 99 ? -18.811 42.199 19.457 1.00 45.72 99 GLU A C 1
ATOM 762 O O . GLU A 1 99 ? -18.960 41.836 20.621 1.00 45.72 99 GLU A O 1
ATOM 767 N N . SER A 1 100 ? -18.187 41.398 18.588 1.00 41.12 100 SER A N 1
ATOM 768 C CA . SER A 1 100 ? -17.355 40.279 19.049 1.00 41.12 100 SER A CA 1
ATOM 769 C C . SER A 1 100 ? -16.074 40.182 18.232 1.00 41.12 100 SER A C 1
ATOM 771 O O . SER A 1 100 ? -15.933 39.394 17.302 1.00 41.12 100 SER A O 1
ATOM 773 N N . GLN A 1 101 ? -15.118 41.034 18.603 1.00 45.47 101 GLN A N 1
ATOM 774 C CA . GLN A 1 101 ? -13.704 40.832 18.320 1.00 45.47 101 GLN A CA 1
ATOM 775 C C . GLN A 1 101 ? -13.237 39.570 19.056 1.00 45.47 101 GLN A C 1
ATOM 777 O O . GLN A 1 101 ? -12.743 39.630 20.181 1.00 45.47 101 GLN A O 1
ATOM 782 N N . ARG A 1 102 ? -13.362 38.407 18.420 1.00 43.78 102 ARG A N 1
ATOM 783 C CA . ARG A 1 102 ? -12.319 37.394 18.554 1.00 43.78 102 ARG A CA 1
ATOM 784 C C . ARG A 1 102 ? -11.466 37.504 17.314 1.00 43.78 102 ARG A C 1
ATOM 786 O O . ARG A 1 102 ? -11.841 37.074 16.234 1.00 43.78 102 ARG A O 1
ATOM 793 N N . VAL A 1 103 ? -10.361 38.212 17.500 1.00 44.69 103 VAL A N 1
ATOM 794 C CA . VAL A 1 103 ? -9.252 38.260 16.563 1.00 44.69 103 VAL A CA 1
ATOM 795 C C . VAL A 1 103 ? -8.670 36.850 16.574 1.00 44.69 103 VAL A C 1
ATOM 797 O O . VAL A 1 103 ? -7.841 36.532 17.425 1.00 44.69 103 VAL A O 1
ATOM 800 N N . ASP A 1 104 ? -9.182 35.965 15.721 1.00 51.31 104 ASP A N 1
ATOM 801 C CA . ASP A 1 104 ? -8.426 34.773 15.360 1.00 51.31 104 ASP A CA 1
ATOM 802 C C . ASP A 1 104 ? -7.156 35.320 14.713 1.00 51.31 104 ASP A C 1
ATOM 804 O O . ASP A 1 104 ? -7.217 36.009 13.695 1.00 51.31 104 ASP A O 1
ATOM 808 N N . ALA A 1 105 ? -6.031 35.182 15.417 1.00 60.53 105 ALA A N 1
ATOM 809 C CA . ALA A 1 105 ? -4.766 35.745 14.984 1.00 60.53 105 ALA A CA 1
ATOM 810 C C . ALA A 1 105 ? -4.447 35.161 13.606 1.00 60.53 105 ALA A C 1
ATOM 812 O O . ALA A 1 105 ? -4.167 33.969 13.490 1.00 60.53 105 ALA A O 1
ATOM 813 N N . GLU A 1 106 ? -4.553 35.992 12.570 1.00 72.50 106 GLU A N 1
ATOM 814 C CA . GLU A 1 106 ? -4.180 35.624 11.212 1.00 72.50 106 GLU A CA 1
ATOM 815 C C . GLU A 1 106 ? -2.726 35.146 11.249 1.00 72.50 106 GLU A C 1
ATOM 817 O O . GLU A 1 106 ? -1.815 35.912 11.573 1.00 72.50 106 GLU A O 1
ATOM 822 N N . ILE A 1 107 ? -2.510 33.856 10.985 1.00 77.00 107 ILE A N 1
ATOM 823 C CA . ILE A 1 107 ? -1.168 33.278 10.954 1.00 77.00 107 ILE A CA 1
ATOM 824 C C . ILE A 1 107 ? -0.516 33.779 9.665 1.00 77.00 107 ILE A C 1
ATOM 826 O O . ILE A 1 107 ? -0.852 33.341 8.565 1.00 77.00 107 ILE A O 1
ATOM 830 N N . GLY A 1 108 ? 0.367 34.764 9.795 1.00 83.81 108 GLY A N 1
ATOM 831 C CA . GLY A 1 108 ? 1.148 35.305 8.691 1.00 83.81 108 GLY A CA 1
ATOM 832 C C . GLY A 1 108 ? 2.402 34.477 8.426 1.00 83.81 108 GLY A C 1
ATOM 833 O O . GLY A 1 108 ? 2.952 33.844 9.319 1.00 83.81 108 GLY A O 1
ATOM 834 N N . CYS A 1 109 ? 2.873 34.502 7.186 1.00 84.56 109 CYS A N 1
ATOM 835 C CA . CYS A 1 109 ? 4.182 33.993 6.809 1.00 84.56 109 CYS A CA 1
ATOM 836 C C . CYS A 1 109 ? 5.276 34.880 7.415 1.00 84.56 109 CYS A C 1
ATOM 838 O O . CYS A 1 109 ? 5.350 36.063 7.081 1.00 84.56 109 CYS A O 1
ATOM 840 N N . ASP A 1 110 ? 6.188 34.311 8.193 1.00 84.62 110 ASP A N 1
ATOM 841 C CA . ASP A 1 110 ? 7.287 35.032 8.846 1.00 84.62 110 ASP A CA 1
ATOM 842 C C . ASP A 1 110 ? 8.228 35.736 7.860 1.00 84.62 110 ASP A C 1
ATOM 844 O O . ASP A 1 110 ? 8.832 36.763 8.170 1.00 84.62 110 ASP A O 1
ATOM 848 N N . LYS A 1 111 ? 8.359 35.199 6.641 1.00 85.94 111 LYS A N 1
ATOM 849 C CA . LYS A 1 111 ? 9.309 35.719 5.648 1.00 85.94 111 LYS A CA 1
ATOM 850 C C . LYS A 1 111 ? 8.741 36.869 4.816 1.00 85.94 111 LYS A C 1
ATOM 852 O O . LYS A 1 111 ? 9.492 37.757 4.422 1.00 85.94 111 LYS A O 1
ATOM 857 N N . CYS A 1 112 ? 7.445 36.852 4.504 1.00 87.00 112 CYS A N 1
ATOM 858 C CA . CYS A 1 112 ? 6.843 37.823 3.578 1.00 87.00 112 CYS A CA 1
ATOM 859 C C . CYS A 1 112 ? 5.565 38.498 4.087 1.00 87.00 112 CYS A C 1
ATOM 861 O O . CYS A 1 112 ? 5.019 39.349 3.390 1.00 87.00 112 CYS A O 1
ATOM 863 N N . GLY A 1 113 ? 5.078 38.132 5.274 1.00 85.38 113 GLY A N 1
ATOM 864 C CA . GLY A 1 113 ? 3.866 38.680 5.884 1.00 85.38 113 GLY A CA 1
ATOM 865 C C . GLY A 1 113 ? 2.559 38.250 5.213 1.00 85.38 113 GLY A C 1
ATOM 866 O O . GLY A 1 113 ? 1.503 38.761 5.569 1.00 85.38 113 GLY A O 1
ATOM 867 N N . ALA A 1 114 ? 2.600 37.340 4.233 1.00 84.56 114 ALA A N 1
ATOM 868 C CA . ALA A 1 114 ? 1.393 36.846 3.575 1.00 84.56 114 ALA A CA 1
ATOM 869 C C . ALA A 1 114 ? 0.542 36.023 4.550 1.00 84.56 114 ALA A C 1
ATOM 871 O O . ALA A 1 114 ? 1.070 35.131 5.207 1.00 84.56 114 ALA A O 1
ATOM 872 N N . VAL A 1 115 ? -0.764 36.288 4.613 1.00 87.50 115 VAL A N 1
ATOM 873 C CA . VAL A 1 115 ? -1.699 35.503 5.432 1.00 87.50 115 VAL A CA 1
ATOM 874 C C . VAL A 1 115 ? -1.736 34.065 4.911 1.00 87.50 115 VAL A C 1
ATOM 876 O O . VAL A 1 115 ? -2.017 33.835 3.732 1.00 87.50 115 VAL A O 1
ATOM 879 N N . LEU A 1 116 ? -1.412 33.106 5.776 1.00 76.75 116 LEU A N 1
ATOM 880 C CA . LEU A 1 116 ? -1.425 31.685 5.454 1.00 76.75 116 LEU A CA 1
ATOM 881 C C . LEU A 1 116 ? -2.841 31.144 5.613 1.00 76.75 116 LEU A C 1
ATOM 883 O O . LEU A 1 116 ? -3.533 31.440 6.586 1.00 76.75 116 LEU A O 1
ATOM 887 N N . CYS A 1 117 ? -3.268 30.307 4.671 1.00 76.75 117 CYS A N 1
ATOM 888 C CA . CYS A 1 117 ? -4.446 29.489 4.908 1.00 76.75 117 CYS A CA 1
ATOM 889 C C . CYS A 1 117 ? -4.099 28.354 5.889 1.00 76.75 117 CYS A C 1
ATOM 891 O O . CYS A 1 117 ? -2.950 27.909 5.956 1.00 76.75 117 CYS A O 1
ATOM 893 N N . ASP A 1 118 ? -5.096 27.835 6.610 1.00 73.94 118 ASP A N 1
ATOM 894 C CA . ASP A 1 118 ? -4.928 26.752 7.597 1.00 73.94 118 ASP A CA 1
ATOM 895 C C . ASP A 1 118 ? -4.190 25.516 7.060 1.00 73.94 118 ASP A C 1
ATOM 897 O O . ASP A 1 118 ? -3.603 24.744 7.824 1.00 73.94 118 ASP A O 1
ATOM 901 N N . TRP A 1 119 ? -4.259 25.292 5.748 1.00 75.62 119 TRP A N 1
ATOM 902 C CA . TRP A 1 119 ? -3.584 24.186 5.087 1.00 75.62 119 TRP A CA 1
ATOM 903 C C . TRP A 1 119 ? -2.075 24.435 4.955 1.00 75.62 119 TRP A C 1
ATOM 905 O O . TRP A 1 119 ? -1.288 23.583 5.370 1.00 75.62 119 TRP A O 1
ATOM 915 N N . ASP A 1 120 ? -1.667 25.619 4.485 1.00 64.12 120 ASP A N 1
ATOM 916 C CA . ASP A 1 120 ? -0.251 25.985 4.349 1.00 64.12 120 ASP A CA 1
ATOM 917 C C . ASP A 1 120 ? 0.444 26.054 5.716 1.00 64.12 120 ASP A C 1
ATOM 919 O O . ASP A 1 120 ? 1.540 25.513 5.874 1.00 64.12 120 ASP A O 1
ATOM 923 N N . ALA A 1 121 ? -0.229 26.620 6.728 1.00 70.81 121 ALA A N 1
ATOM 924 C CA . ALA A 1 121 ? 0.300 26.719 8.090 1.00 70.81 121 ALA A CA 1
ATOM 925 C C . ALA A 1 121 ? 0.581 25.340 8.723 1.00 70.81 121 ALA A C 1
ATOM 927 O O . ALA A 1 121 ? 1.544 25.160 9.470 1.00 70.81 121 ALA A O 1
ATOM 928 N N . LYS A 1 122 ? -0.240 24.329 8.405 1.00 72.88 122 LYS A N 1
ATOM 929 C CA . LYS A 1 122 ? -0.051 22.952 8.897 1.00 72.88 122 LYS A CA 1
ATOM 930 C C . LYS A 1 122 ? 1.048 22.193 8.167 1.00 72.88 122 LYS A C 1
ATOM 932 O O . LYS A 1 122 ? 1.629 21.282 8.755 1.00 72.88 122 LYS A O 1
ATOM 937 N N . GLN A 1 123 ? 1.292 22.511 6.899 1.00 70.00 123 GLN A N 1
ATOM 938 C CA . GLN A 1 123 ? 2.214 21.752 6.060 1.00 70.00 123 GLN A CA 1
ATOM 939 C C . GLN A 1 123 ? 3.640 22.311 6.081 1.00 70.00 123 GLN A C 1
ATOM 941 O O . GLN A 1 123 ? 4.590 21.531 6.080 1.00 70.00 123 GLN A O 1
ATOM 946 N N . TYR A 1 124 ? 3.788 23.635 6.129 1.00 67.50 124 TYR A N 1
ATOM 947 C CA . TYR A 1 124 ? 5.079 24.321 6.004 1.00 67.50 124 TYR A CA 1
ATOM 948 C C . TYR A 1 124 ? 5.468 25.119 7.261 1.00 67.50 124 TYR A C 1
ATOM 950 O O . TYR A 1 124 ? 6.521 25.756 7.286 1.00 67.50 124 TYR A O 1
ATOM 958 N N . GLY A 1 125 ? 4.644 25.069 8.314 1.00 79.19 125 GLY A N 1
ATOM 959 C CA . GLY A 1 125 ? 4.798 25.916 9.497 1.00 79.19 125 GLY A CA 1
ATOM 960 C C . GLY A 1 125 ? 4.432 27.370 9.192 1.00 79.19 125 GLY A C 1
ATOM 961 O O . GLY A 1 125 ? 3.548 27.641 8.387 1.00 79.19 125 GLY A O 1
ATOM 962 N N . GLU A 1 126 ? 5.132 28.320 9.806 1.00 80.69 126 GLU A N 1
ATOM 963 C CA . GLU A 1 126 ? 4.893 29.768 9.657 1.00 80.69 126 GLU A CA 1
ATOM 964 C C . GLU A 1 126 ? 5.496 30.350 8.356 1.00 80.69 126 GLU A C 1
ATOM 966 O O . GLU A 1 126 ? 5.795 31.536 8.274 1.00 80.69 126 GLU A O 1
ATOM 971 N N . ILE A 1 127 ? 5.706 29.541 7.306 1.00 80.75 127 ILE A N 1
ATOM 972 C CA . ILE A 1 127 ? 6.322 29.976 6.039 1.00 80.75 127 ILE A CA 1
ATOM 973 C C . ILE A 1 127 ? 5.434 29.573 4.855 1.00 80.75 127 ILE A C 1
ATOM 975 O O . ILE A 1 127 ? 5.023 28.424 4.736 1.00 80.75 127 ILE A O 1
ATOM 979 N N . CYS A 1 128 ? 5.150 30.504 3.938 1.00 82.94 128 CYS A N 1
ATOM 980 C CA . CYS A 1 128 ? 4.341 30.215 2.751 1.00 82.94 128 CYS A CA 1
ATOM 981 C C . CYS A 1 128 ? 5.119 29.419 1.691 1.00 82.94 128 CYS A C 1
ATOM 983 O O . CYS A 1 128 ? 6.344 29.510 1.586 1.00 82.94 128 CYS A O 1
ATOM 985 N N . ASN A 1 129 ? 4.388 28.701 0.837 1.00 76.31 129 ASN A N 1
ATOM 986 C CA . ASN A 1 129 ? 4.947 27.835 -0.207 1.00 76.31 129 ASN A CA 1
ATOM 987 C C . ASN A 1 129 ? 5.922 28.571 -1.156 1.00 76.31 129 ASN A C 1
ATOM 989 O O . ASN A 1 129 ? 6.981 28.052 -1.497 1.00 76.31 129 ASN A O 1
ATOM 993 N N . ASN A 1 130 ? 5.632 29.826 -1.518 1.00 77.62 130 ASN A N 1
ATOM 994 C CA . ASN A 1 130 ? 6.537 30.617 -2.364 1.00 77.62 130 ASN A CA 1
ATOM 995 C C . ASN A 1 130 ? 7.871 30.910 -1.661 1.00 77.62 130 ASN A C 1
ATOM 997 O O . ASN A 1 130 ? 8.934 30.762 -2.252 1.00 77.62 130 ASN A O 1
ATOM 1001 N N . CYS A 1 131 ? 7.824 31.257 -0.375 1.00 81.31 131 CYS A N 1
ATOM 1002 C CA . CYS A 1 131 ? 9.018 31.523 0.420 1.00 81.31 131 CYS A CA 1
ATOM 1003 C C . CYS A 1 131 ? 9.849 30.268 0.709 1.00 81.31 131 CYS A C 1
ATOM 1005 O O . CYS A 1 131 ? 11.056 30.393 0.938 1.00 81.31 131 CYS A O 1
ATOM 1007 N N . PHE A 1 132 ? 9.207 29.097 0.707 1.00 80.62 132 PHE A N 1
ATOM 1008 C CA . PHE A 1 132 ? 9.860 27.798 0.818 1.00 80.62 132 PHE A CA 1
ATOM 1009 C C . PHE A 1 132 ? 10.645 27.450 -0.453 1.00 80.62 132 PHE A C 1
ATOM 1011 O O . PHE A 1 132 ? 11.807 27.067 -0.359 1.00 80.62 132 PHE A O 1
ATOM 1018 N N . LYS A 1 133 ? 10.073 27.681 -1.642 1.00 77.00 133 LYS A N 1
ATOM 1019 C CA . LYS A 1 133 ? 10.775 27.456 -2.921 1.00 77.00 133 LYS A CA 1
ATOM 1020 C C . LYS A 1 133 ? 12.046 28.292 -3.056 1.00 77.00 133 LYS A C 1
ATOM 1022 O O . LYS A 1 133 ? 13.075 27.773 -3.471 1.00 77.00 133 LYS A O 1
ATOM 1027 N N . ASP A 1 134 ? 12.017 29.541 -2.591 1.00 75.44 134 ASP A N 1
ATOM 1028 C CA . ASP A 1 134 ? 13.212 30.397 -2.570 1.00 75.44 134 ASP A CA 1
ATOM 1029 C C . ASP A 1 134 ? 14.333 29.862 -1.652 1.00 75.44 134 ASP A C 1
ATOM 1031 O O . ASP A 1 134 ? 15.487 30.259 -1.797 1.00 75.44 134 ASP A O 1
ATOM 1035 N N . LEU A 1 135 ? 14.010 29.016 -0.662 1.00 74.50 135 LEU A N 1
ATOM 1036 C CA . LEU A 1 135 ? 15.012 28.361 0.191 1.00 74.50 135 LEU A CA 1
ATOM 1037 C C . LEU A 1 135 ? 15.614 27.127 -0.487 1.00 74.50 135 LEU A C 1
ATOM 1039 O O . LEU A 1 135 ? 16.797 26.860 -0.294 1.00 74.50 135 LEU A O 1
ATOM 1043 N N . GLU A 1 136 ? 14.828 26.400 -1.280 1.00 68.56 136 GLU A N 1
ATOM 1044 C CA . GLU A 1 136 ? 15.315 25.253 -2.056 1.00 68.56 136 GLU A CA 1
ATOM 1045 C C . GLU A 1 136 ? 16.165 25.684 -3.259 1.00 68.56 136 GLU A C 1
ATOM 1047 O O . GLU A 1 136 ? 17.120 24.997 -3.616 1.00 68.56 136 GLU A O 1
ATOM 1052 N N . GLU A 1 137 ? 15.861 26.837 -3.860 1.00 59.69 137 GLU A N 1
ATOM 1053 C CA . GLU A 1 137 ? 16.563 27.354 -5.042 1.00 59.69 137 GLU A CA 1
ATOM 1054 C C . GLU A 1 137 ? 17.783 28.228 -4.714 1.00 59.69 137 GLU A C 1
ATOM 1056 O O . GLU A 1 137 ? 18.487 28.668 -5.627 1.00 59.69 137 GLU A O 1
ATOM 1061 N N . ALA A 1 138 ? 18.079 28.474 -3.433 1.00 49.66 138 ALA A N 1
ATOM 1062 C CA . ALA A 1 138 ? 19.282 29.203 -3.055 1.00 49.66 138 ALA A CA 1
ATOM 1063 C C . ALA A 1 138 ? 20.527 28.419 -3.525 1.00 49.66 138 ALA A C 1
ATOM 1065 O O . ALA A 1 138 ? 20.778 27.312 -3.036 1.00 49.66 138 ALA A O 1
ATOM 1066 N N . PRO A 1 139 ? 21.334 28.954 -4.466 1.00 46.19 139 PRO A N 1
ATOM 1067 C CA . PRO A 1 139 ? 22.530 28.270 -4.921 1.00 46.19 139 PRO A CA 1
ATOM 1068 C C . PRO A 1 139 ? 23.467 28.126 -3.728 1.00 46.19 139 PRO A C 1
ATOM 1070 O O . PRO A 1 139 ? 23.807 29.116 -3.077 1.00 46.19 139 PRO A O 1
ATOM 1073 N N . ILE A 1 140 ? 23.892 26.894 -3.444 1.00 50.44 140 ILE A N 1
ATOM 1074 C CA . ILE A 1 140 ? 24.955 26.616 -2.480 1.00 50.44 140 ILE A CA 1
ATOM 1075 C C . ILE A 1 140 ? 26.210 27.308 -3.018 1.00 50.44 140 ILE A C 1
ATOM 1077 O O . ILE A 1 140 ? 26.942 26.769 -3.849 1.00 50.44 140 ILE A O 1
ATOM 1081 N N . ALA A 1 141 ? 26.427 28.549 -2.594 1.00 44.69 141 ALA A N 1
ATOM 1082 C CA . ALA A 1 141 ? 27.652 29.269 -2.849 1.00 44.69 141 ALA A CA 1
ATOM 1083 C C . ALA A 1 141 ? 28.756 28.513 -2.107 1.00 44.69 141 ALA A C 1
ATOM 1085 O O . ALA A 1 141 ? 28.856 28.562 -0.882 1.00 44.69 141 ALA A O 1
ATOM 1086 N N . VAL A 1 142 ? 29.554 27.757 -2.861 1.00 50.28 142 VAL A N 1
ATOM 1087 C CA . VAL A 1 142 ? 30.779 27.122 -2.376 1.00 50.28 142 VAL A CA 1
ATOM 1088 C C . VAL A 1 142 ? 31.782 28.238 -2.097 1.00 50.28 142 VAL A C 1
ATOM 1090 O O . VAL A 1 142 ? 32.604 28.610 -2.936 1.00 50.28 142 VAL A O 1
ATOM 1093 N N . GLU A 1 143 ? 31.672 28.822 -0.910 1.00 40.50 143 GLU A N 1
ATOM 1094 C CA . GLU A 1 143 ? 32.619 29.794 -0.394 1.00 40.50 143 GLU A CA 1
ATOM 1095 C C . GLU A 1 143 ? 33.915 29.048 -0.055 1.00 40.50 143 GLU A C 1
ATOM 1097 O O . GLU A 1 143 ? 34.037 28.332 0.938 1.00 40.50 143 GLU A O 1
ATOM 1102 N N . THR A 1 144 ? 34.888 29.153 -0.960 1.00 48.44 144 THR A N 1
ATOM 1103 C CA . THR A 1 144 ? 36.223 28.576 -0.793 1.00 48.44 144 THR A CA 1
ATOM 1104 C C . THR A 1 144 ? 37.020 29.483 0.138 1.00 48.44 144 THR A C 1
ATOM 1106 O O . THR A 1 144 ? 37.805 30.317 -0.310 1.00 48.44 144 THR A O 1
ATOM 1109 N N . THR A 1 145 ? 36.815 29.345 1.445 1.00 44.28 145 THR A N 1
ATOM 1110 C CA . THR A 1 145 ? 37.671 29.962 2.462 1.00 44.28 145 THR A CA 1
ATOM 1111 C C . THR A 1 145 ? 38.143 28.924 3.480 1.00 44.28 145 THR A C 1
ATOM 1113 O O . THR A 1 145 ? 37.417 28.036 3.909 1.00 44.28 145 THR A O 1
ATOM 1116 N N . ALA A 1 146 ? 39.447 29.008 3.753 1.00 48.00 146 ALA A N 1
ATOM 1117 C CA . ALA A 1 146 ? 40.269 28.317 4.743 1.00 48.00 146 ALA A CA 1
ATOM 1118 C C . ALA A 1 146 ? 39.604 27.261 5.651 1.00 48.00 146 ALA A C 1
ATOM 1120 O O . ALA A 1 146 ? 38.779 27.574 6.501 1.00 48.00 146 ALA A O 1
ATOM 1121 N N . LYS A 1 147 ? 40.127 26.029 5.543 1.00 45.47 147 LYS A N 1
ATOM 1122 C CA . LYS A 1 147 ? 39.943 24.868 6.431 1.00 45.47 147 LYS A CA 1
ATOM 1123 C C . LYS A 1 147 ? 39.739 25.268 7.910 1.00 45.47 147 LYS A C 1
ATOM 1125 O O . LYS A 1 147 ? 40.731 25.512 8.604 1.00 45.47 147 LYS A O 1
ATOM 1130 N N . PRO A 1 148 ? 38.494 25.269 8.415 1.00 43.47 148 PRO A N 1
ATOM 1131 C CA . PRO A 1 148 ? 38.227 25.318 9.841 1.00 43.47 148 PRO A CA 1
ATOM 1132 C C . PRO A 1 148 ? 38.550 23.950 10.452 1.00 43.47 148 PRO A C 1
ATOM 1134 O O . PRO A 1 148 ? 38.395 22.905 9.813 1.00 43.47 148 PRO A O 1
ATOM 1137 N N . ALA A 1 149 ? 39.040 23.958 11.690 1.00 58.72 149 ALA A N 1
ATOM 1138 C CA . ALA A 1 149 ? 39.229 22.744 12.472 1.00 58.72 149 ALA A CA 1
ATOM 1139 C C . ALA A 1 149 ? 37.903 21.960 12.556 1.00 58.72 149 ALA A C 1
ATOM 1141 O O . ALA A 1 149 ? 36.843 22.587 12.633 1.00 58.72 149 ALA A O 1
ATOM 1142 N N . PRO A 1 150 ? 37.946 20.614 12.524 1.00 55.38 150 PRO A N 1
ATOM 1143 C CA . PRO A 1 150 ? 36.743 19.797 12.595 1.00 55.38 150 PRO A CA 1
ATOM 1144 C C . PRO A 1 150 ? 35.944 20.185 13.847 1.00 55.38 150 PRO A C 1
ATOM 1146 O O . PRO A 1 150 ? 36.527 20.216 14.935 1.00 55.38 150 PRO A O 1
ATOM 1149 N N . PRO A 1 151 ? 34.645 20.512 13.720 1.00 52.91 151 PRO A N 1
ATOM 1150 C CA . PRO A 1 151 ? 33.811 20.733 14.886 1.00 52.91 151 PRO A CA 1
ATOM 1151 C C . PRO A 1 151 ? 33.837 19.460 15.730 1.00 52.91 151 PRO A C 1
ATOM 1153 O O . PRO A 1 151 ? 33.655 18.356 15.209 1.00 52.91 151 PRO A O 1
ATOM 1156 N N . SER A 1 152 ? 34.112 19.621 17.027 1.00 61.19 152 SER A N 1
ATOM 1157 C CA . SER A 1 152 ? 33.986 18.536 17.996 1.00 61.19 152 SER A CA 1
ATOM 1158 C C . SER A 1 152 ? 32.631 17.852 17.794 1.00 61.19 152 SER A C 1
ATOM 1160 O O . SER A 1 152 ? 31.626 18.563 17.701 1.00 61.19 152 SER A O 1
ATOM 1162 N N . PRO A 1 153 ? 32.587 16.509 17.712 1.00 50.28 153 PRO A N 1
ATOM 1163 C CA . PRO A 1 153 ? 31.343 15.789 17.506 1.00 50.28 153 PRO A CA 1
ATOM 1164 C C . PRO A 1 153 ? 30.375 16.172 18.621 1.00 50.28 153 PRO A C 1
ATOM 1166 O O . PRO A 1 153 ? 30.645 15.934 19.800 1.00 50.28 153 PRO A O 1
ATOM 1169 N N . LEU A 1 154 ? 29.259 16.795 18.248 1.00 50.69 154 LEU A N 1
ATOM 1170 C CA . LEU A 1 154 ? 28.110 16.863 19.134 1.00 50.69 154 LEU A CA 1
ATOM 1171 C C . LEU A 1 154 ? 27.707 15.418 19.462 1.00 50.69 154 LEU A C 1
ATOM 1173 O O . LEU A 1 154 ? 27.773 14.564 18.571 1.00 50.69 154 LEU A O 1
ATOM 1177 N N . PRO A 1 155 ? 27.329 15.119 20.715 1.00 50.31 155 PRO A N 1
ATOM 1178 C CA . PRO A 1 155 ? 26.887 13.789 21.089 1.00 50.31 155 PRO A CA 1
ATOM 1179 C C . PRO A 1 155 ? 25.586 13.511 20.341 1.00 50.31 155 PRO A C 1
ATOM 1181 O O . PRO A 1 155 ? 24.511 13.953 20.735 1.00 50.31 155 PRO A O 1
ATOM 1184 N N . PHE A 1 156 ? 25.700 12.815 19.214 1.00 43.06 156 PHE A N 1
ATOM 1185 C CA . PHE A 1 156 ? 24.569 12.189 18.563 1.00 43.06 156 PHE A CA 1
ATOM 1186 C C . PHE A 1 156 ? 24.109 11.114 19.544 1.00 43.06 156 PHE A C 1
ATOM 1188 O O . PHE A 1 156 ? 24.764 10.080 19.693 1.00 43.06 156 PHE A O 1
ATOM 1195 N N . GLU A 1 157 ? 23.050 11.406 20.297 1.00 49.09 157 GLU A N 1
ATOM 1196 C CA . GLU A 1 157 ? 22.324 10.406 21.068 1.00 49.09 157 GLU A CA 1
ATOM 1197 C C . GLU A 1 157 ? 21.807 9.389 20.052 1.00 49.09 157 GLU A C 1
ATOM 1199 O O . GLU A 1 157 ? 20.769 9.559 19.415 1.00 49.09 157 GLU A O 1
ATOM 1204 N N . ALA A 1 158 ? 22.613 8.355 19.819 1.00 42.34 158 ALA A N 1
ATOM 1205 C CA . ALA A 1 158 ? 22.207 7.197 19.067 1.00 42.34 158 ALA A CA 1
ATOM 1206 C C . ALA A 1 158 ? 21.005 6.624 19.814 1.00 42.34 158 ALA A C 1
ATOM 1208 O O . ALA A 1 158 ? 21.159 6.003 20.867 1.00 42.34 158 ALA A O 1
ATOM 1209 N N . CYS A 1 159 ? 19.801 6.852 19.291 1.00 35.81 159 CYS A N 1
ATOM 1210 C CA . CYS A 1 159 ? 18.653 6.039 19.639 1.00 35.81 159 CYS A CA 1
ATOM 1211 C C . CYS A 1 159 ? 19.005 4.602 19.247 1.00 35.81 159 CYS A C 1
ATOM 1213 O O . CYS A 1 159 ? 18.761 4.163 18.125 1.00 35.81 159 CYS A O 1
ATOM 1215 N N . SER A 1 160 ? 19.625 3.884 20.182 1.00 40.91 160 SER A N 1
ATOM 1216 C CA . SER A 1 160 ? 19.835 2.448 20.144 1.00 40.91 160 SER A CA 1
ATOM 1217 C C . SER A 1 160 ? 18.470 1.795 20.314 1.00 40.91 160 SER A C 1
ATOM 1219 O O . SER A 1 160 ? 18.140 1.259 21.370 1.00 40.91 160 SER A O 1
ATOM 1221 N N . ALA A 1 161 ? 17.636 1.877 19.278 1.00 41.97 161 ALA A N 1
ATOM 1222 C CA . ALA A 1 161 ? 16.545 0.942 19.120 1.00 41.97 161 ALA A CA 1
ATOM 1223 C C . ALA A 1 161 ? 17.202 -0.424 18.906 1.00 41.97 161 ALA A C 1
ATOM 1225 O O . ALA A 1 161 ? 17.629 -0.759 17.803 1.00 41.97 161 ALA A O 1
ATOM 1226 N N . SER A 1 162 ? 17.366 -1.174 19.994 1.00 47.53 162 SER A N 1
ATOM 1227 C CA . SER A 1 162 ? 17.817 -2.557 19.952 1.00 47.53 162 SER A CA 1
ATOM 1228 C C . SER A 1 162 ? 16.756 -3.357 19.207 1.00 47.53 162 SER A C 1
ATOM 1230 O O . SER A 1 162 ? 15.757 -3.783 19.782 1.00 47.53 162 SER A O 1
ATOM 1232 N N . ILE A 1 163 ? 16.935 -3.499 17.896 1.00 54.44 163 ILE A N 1
ATOM 1233 C CA . ILE A 1 163 ? 16.142 -4.409 17.080 1.00 54.44 163 ILE A CA 1
ATOM 1234 C C . ILE A 1 163 ? 16.585 -5.812 17.491 1.00 54.44 163 ILE A C 1
ATOM 1236 O O . ILE A 1 163 ? 17.567 -6.348 16.977 1.00 54.44 163 ILE A O 1
ATOM 1240 N N . GLU A 1 164 ? 15.890 -6.396 18.466 1.00 56.53 164 GLU A N 1
ATOM 1241 C CA . GLU A 1 164 ? 16.008 -7.821 18.743 1.00 56.53 164 G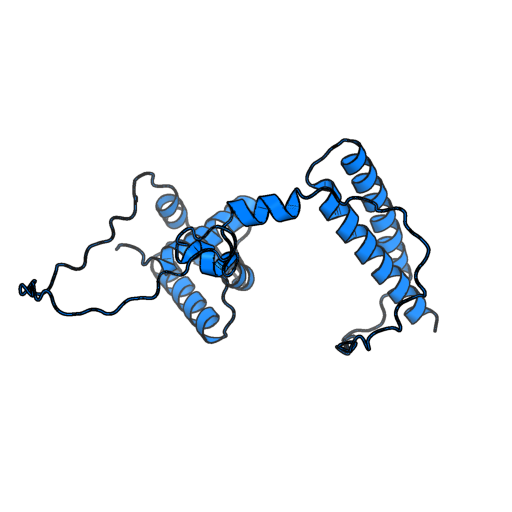LU A CA 1
ATOM 1242 C C . GLU A 1 164 ? 15.611 -8.573 17.466 1.00 56.53 164 GLU A C 1
ATOM 1244 O O . GLU A 1 164 ? 14.467 -8.510 17.009 1.00 56.53 164 GLU A O 1
ATOM 1249 N N . ARG A 1 165 ? 16.576 -9.258 16.839 1.00 61.84 165 ARG A N 1
ATOM 1250 C CA . ARG A 1 165 ? 16.300 -10.160 15.716 1.00 61.84 165 ARG A CA 1
ATOM 1251 C C . ARG A 1 165 ? 15.451 -11.320 16.228 1.00 61.84 165 ARG A C 1
ATOM 1253 O O . ARG A 1 165 ? 15.968 -12.282 16.786 1.00 61.84 165 ARG A O 1
ATOM 1260 N N . ILE A 1 166 ? 14.147 -11.253 15.992 1.00 62.03 166 ILE A N 1
ATOM 1261 C CA . ILE A 1 166 ? 13.235 -12.377 16.204 1.00 62.03 166 ILE A CA 1
ATOM 1262 C C . ILE A 1 166 ? 13.374 -13.311 14.991 1.00 62.03 166 ILE A C 1
ATOM 1264 O O . ILE A 1 166 ? 12.614 -13.219 14.030 1.00 62.03 166 ILE A O 1
ATOM 1268 N N . GLY A 1 167 ? 14.394 -14.173 14.984 1.00 77.50 167 GLY A N 1
ATOM 1269 C CA . GLY A 1 167 ? 14.576 -15.168 13.924 1.00 77.50 167 GLY A CA 1
ATOM 1270 C C . GLY A 1 167 ? 15.932 -15.866 13.949 1.00 77.50 167 GLY A C 1
ATOM 1271 O O . GLY A 1 167 ? 16.938 -15.282 14.346 1.00 77.50 167 GLY A O 1
ATOM 1272 N N . ALA A 1 168 ? 15.958 -17.125 13.502 1.00 82.88 168 ALA A N 1
ATOM 1273 C CA . ALA A 1 168 ? 17.207 -17.828 13.223 1.00 82.88 168 ALA A CA 1
ATOM 1274 C C . ALA A 1 168 ? 18.011 -17.071 12.142 1.00 82.88 168 ALA A C 1
ATOM 1276 O O . ALA A 1 168 ? 17.400 -16.464 11.255 1.00 82.88 168 ALA A O 1
ATOM 1277 N N . PRO A 1 169 ? 19.357 -17.096 12.188 1.00 86.19 169 PRO A N 1
ATOM 1278 C CA . PRO A 1 169 ? 20.183 -16.470 11.161 1.00 86.19 169 PRO A CA 1
ATOM 1279 C C . PRO A 1 169 ? 19.820 -17.006 9.772 1.00 86.19 169 PRO A C 1
ATOM 1281 O O . PRO A 1 169 ? 19.588 -18.204 9.588 1.00 86.19 169 PRO A O 1
ATOM 1284 N N . LEU A 1 170 ? 19.750 -16.105 8.788 1.00 88.88 170 LEU A N 1
ATOM 1285 C CA . LEU A 1 170 ? 19.450 -16.480 7.409 1.00 88.88 170 LEU A CA 1
ATOM 1286 C C . LEU A 1 170 ? 20.577 -17.363 6.849 1.00 88.88 170 LEU A C 1
ATOM 1288 O O . LEU A 1 170 ? 21.753 -17.067 7.088 1.00 88.88 170 LEU A O 1
ATOM 1292 N N . PRO A 1 171 ? 20.252 -18.413 6.072 1.00 94.25 171 PRO A N 1
ATOM 1293 C CA . PRO A 1 171 ? 21.264 -19.252 5.445 1.00 94.25 171 PRO A CA 1
ATOM 1294 C C . PRO A 1 171 ? 22.118 -18.434 4.466 1.00 94.25 171 PRO A C 1
ATOM 1296 O O . PRO A 1 171 ? 21.603 -17.613 3.703 1.00 94.25 171 PRO A O 1
ATOM 1299 N N . SER A 1 172 ? 23.429 -18.686 4.461 1.00 93.50 172 SER A N 1
ATOM 1300 C CA . SER A 1 172 ? 24.410 -17.931 3.666 1.00 93.50 172 SER A CA 1
ATOM 1301 C C . SER A 1 172 ? 24.144 -17.973 2.157 1.00 93.50 172 SER A C 1
ATOM 1303 O O . SER A 1 172 ? 24.314 -16.962 1.483 1.00 93.50 172 SER A O 1
ATOM 1305 N N . ASP A 1 173 ? 23.658 -19.100 1.623 1.00 94.81 173 ASP A N 1
ATOM 1306 C CA . ASP A 1 173 ? 23.267 -19.226 0.208 1.00 94.81 173 ASP A CA 1
ATOM 1307 C C . ASP A 1 173 ? 22.158 -18.231 -0.174 1.00 94.81 173 ASP A C 1
ATOM 1309 O O . ASP A 1 173 ? 22.211 -17.609 -1.234 1.00 94.81 173 ASP A O 1
ATOM 1313 N N . LEU A 1 174 ? 21.184 -18.011 0.715 1.00 93.81 174 LEU A N 1
ATOM 1314 C CA . LEU A 1 174 ? 20.099 -17.063 0.470 1.00 93.81 174 LEU A CA 1
ATOM 1315 C C . LEU A 1 174 ? 20.607 -15.619 0.513 1.00 93.81 174 LEU A C 1
ATOM 1317 O O . LEU A 1 174 ? 20.280 -14.842 -0.381 1.00 93.81 174 LEU A O 1
ATOM 1321 N N . LEU A 1 175 ? 21.466 -15.282 1.481 1.00 94.50 175 LEU A N 1
ATOM 1322 C CA . LEU A 1 175 ? 22.108 -13.963 1.537 1.00 94.50 175 LEU A CA 1
ATOM 1323 C C . LEU A 1 175 ? 22.942 -13.679 0.282 1.00 94.50 175 LEU A C 1
ATOM 1325 O O . LEU A 1 175 ? 22.856 -12.584 -0.268 1.00 94.50 175 LEU A O 1
ATOM 1329 N N . ASN A 1 176 ? 23.688 -14.666 -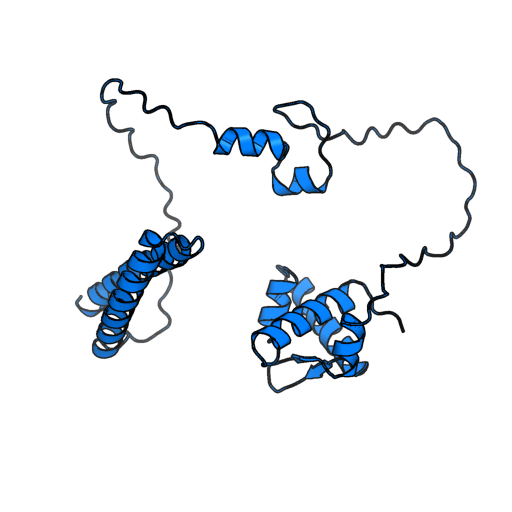0.220 1.00 94.44 176 ASN A N 1
ATOM 1330 C CA . ASN A 1 176 ? 24.486 -14.518 -1.438 1.00 94.44 176 ASN A CA 1
ATOM 1331 C C . ASN A 1 176 ? 23.615 -14.287 -2.681 1.00 94.44 176 ASN A C 1
ATOM 1333 O O . ASN A 1 176 ? 23.947 -13.449 -3.519 1.00 94.44 176 ASN A O 1
ATOM 1337 N N . ARG A 1 177 ? 22.470 -14.974 -2.791 1.00 96.38 177 ARG A N 1
ATOM 1338 C CA . ARG A 1 177 ? 21.504 -14.736 -3.878 1.00 96.38 177 ARG A CA 1
ATOM 1339 C C . ARG A 1 177 ? 20.869 -13.353 -3.783 1.00 96.38 177 ARG A C 1
ATOM 1341 O O . ARG A 1 177 ? 20.748 -12.677 -4.801 1.00 96.38 177 ARG A O 1
ATOM 1348 N N . CYS A 1 178 ? 20.508 -12.912 -2.577 1.00 96.38 178 CYS A N 1
ATOM 1349 C CA . CYS A 1 178 ? 19.995 -11.562 -2.344 1.00 96.38 178 CYS A CA 1
ATOM 1350 C C . CYS A 1 178 ? 21.031 -10.494 -2.712 1.00 96.38 178 CYS A C 1
ATOM 1352 O O . CYS A 1 178 ? 20.678 -9.521 -3.373 1.00 96.38 178 CYS A O 1
ATOM 1354 N N . ALA A 1 179 ? 22.302 -10.694 -2.351 1.00 96.00 179 ALA A N 1
ATOM 1355 C CA . ALA A 1 179 ? 23.387 -9.787 -2.711 1.00 96.00 179 ALA A CA 1
ATOM 1356 C C . ALA A 1 179 ? 23.568 -9.701 -4.233 1.00 96.00 179 ALA A C 1
ATOM 1358 O O . ALA A 1 179 ? 23.556 -8.604 -4.781 1.00 96.00 179 ALA A O 1
ATOM 1359 N N . ALA A 1 180 ? 23.630 -10.842 -4.930 1.00 97.00 180 ALA A N 1
ATOM 1360 C CA . ALA A 1 180 ? 23.765 -10.876 -6.387 1.00 97.00 180 ALA A CA 1
ATOM 1361 C C . ALA A 1 180 ? 22.584 -10.199 -7.112 1.00 97.00 180 ALA A C 1
ATOM 1363 O O . ALA A 1 180 ? 22.777 -9.459 -8.082 1.00 97.00 180 ALA A O 1
ATOM 1364 N N . MET A 1 181 ? 21.359 -10.420 -6.626 1.00 97.88 181 MET A N 1
ATOM 1365 C CA . MET A 1 181 ? 20.166 -9.759 -7.156 1.00 97.88 181 MET A CA 1
ATOM 1366 C C . MET A 1 181 ? 20.215 -8.247 -6.918 1.00 97.88 181 MET A C 1
ATOM 1368 O O . MET A 1 181 ? 19.967 -7.488 -7.852 1.00 97.88 181 MET A O 1
ATOM 1372 N N . ASN A 1 182 ? 20.591 -7.806 -5.713 1.00 97.62 182 ASN A N 1
ATOM 1373 C CA . ASN A 1 182 ? 20.722 -6.385 -5.399 1.00 97.62 182 ASN A CA 1
ATOM 1374 C C . ASN A 1 182 ? 21.773 -5.712 -6.296 1.00 97.62 182 ASN A C 1
ATOM 1376 O O . ASN A 1 182 ? 21.485 -4.689 -6.900 1.00 97.62 182 ASN A O 1
ATOM 1380 N N . THR A 1 183 ? 22.943 -6.326 -6.502 1.00 97.56 183 THR A N 1
ATOM 1381 C CA . THR A 1 183 ? 23.961 -5.795 -7.427 1.00 97.56 183 THR A CA 1
ATOM 1382 C C . THR A 1 183 ? 23.427 -5.629 -8.852 1.00 97.56 183 THR A C 1
ATOM 1384 O O . THR A 1 183 ? 23.735 -4.642 -9.516 1.00 97.56 183 THR A O 1
ATOM 1387 N N . THR A 1 184 ? 22.603 -6.569 -9.323 1.00 98.12 184 THR A N 1
ATOM 1388 C CA . THR A 1 184 ? 21.993 -6.483 -10.660 1.00 98.12 184 THR A CA 1
ATOM 1389 C C . THR A 1 184 ? 20.989 -5.332 -10.745 1.00 98.12 184 THR A C 1
ATOM 1391 O O . THR A 1 184 ? 21.027 -4.560 -11.701 1.00 98.12 184 THR A O 1
ATOM 1394 N N . LEU A 1 185 ? 20.119 -5.193 -9.739 1.00 97.44 185 LEU A N 1
ATOM 1395 C CA . LEU A 1 185 ? 19.143 -4.102 -9.664 1.00 97.44 185 LEU A CA 1
ATOM 1396 C C . LEU A 1 185 ? 19.829 -2.739 -9.532 1.00 97.44 185 LEU A C 1
ATOM 1398 O O . LEU A 1 185 ? 19.404 -1.781 -10.166 1.00 97.44 185 LEU A O 1
ATOM 1402 N N . LEU A 1 186 ? 20.918 -2.661 -8.763 1.00 98.12 186 LEU A N 1
ATOM 1403 C CA . LEU A 1 186 ? 21.703 -1.442 -8.592 1.00 98.12 186 LEU A CA 1
ATOM 1404 C C . LEU A 1 186 ? 22.257 -0.962 -9.937 1.00 98.12 186 LEU A C 1
ATOM 1406 O O . LEU A 1 186 ? 22.057 0.191 -10.301 1.00 98.12 186 LEU A O 1
ATOM 1410 N N . ALA A 1 187 ? 22.857 -1.863 -10.720 1.00 97.94 187 ALA A N 1
ATOM 1411 C CA . ALA A 1 187 ? 23.367 -1.533 -12.049 1.00 97.94 187 ALA A CA 1
ATOM 1412 C C . ALA A 1 187 ? 22.256 -1.066 -13.012 1.00 97.94 187 ALA A C 1
ATOM 1414 O O . ALA A 1 187 ? 22.486 -0.189 -13.843 1.00 97.94 187 ALA A O 1
ATOM 1415 N N . GLN A 1 188 ? 21.046 -1.628 -12.907 1.00 97.56 188 GLN A N 1
ATOM 1416 C CA . GLN A 1 188 ? 19.891 -1.185 -13.698 1.00 97.56 188 GLN A CA 1
ATOM 1417 C C . GLN A 1 188 ? 19.409 0.208 -13.274 1.00 97.56 188 GLN A C 1
ATOM 1419 O O . GLN A 1 188 ? 19.169 1.053 -14.135 1.00 97.56 188 GLN A O 1
ATOM 1424 N N . ALA A 1 189 ? 19.317 0.467 -11.967 1.00 97.38 189 ALA A N 1
ATOM 1425 C CA . ALA A 1 189 ? 18.929 1.769 -11.431 1.00 97.38 189 ALA A CA 1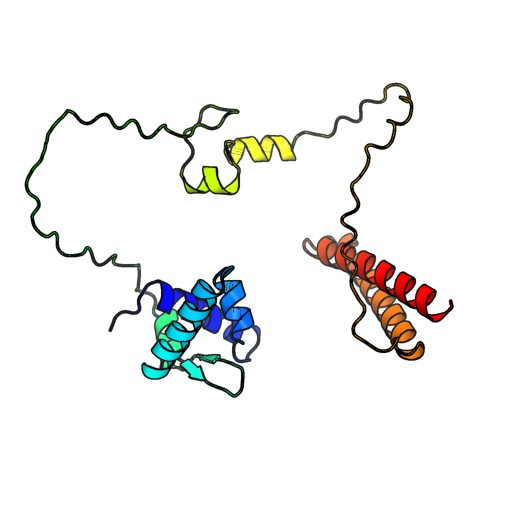
ATOM 1426 C C . ALA A 1 189 ? 19.946 2.863 -11.796 1.00 97.38 189 ALA A C 1
ATOM 1428 O O . ALA A 1 189 ? 19.556 3.963 -12.179 1.00 97.38 189 ALA A O 1
ATOM 1429 N N . GLU A 1 190 ? 21.247 2.555 -11.769 1.00 98.12 190 GLU A N 1
ATOM 1430 C CA . GLU A 1 190 ? 22.300 3.466 -12.236 1.00 98.12 190 GLU A CA 1
ATOM 1431 C C . GLU A 1 190 ? 22.143 3.807 -13.723 1.00 98.12 190 GLU A C 1
ATOM 1433 O O . GLU A 1 190 ? 22.235 4.975 -14.103 1.00 98.12 190 GLU A O 1
ATOM 1438 N N . GLN A 1 191 ? 21.860 2.812 -14.572 1.00 98.19 191 GLN A N 1
ATOM 1439 C CA . GLN A 1 191 ? 21.618 3.042 -15.999 1.00 98.19 191 GLN A CA 1
ATOM 1440 C C . GLN A 1 191 ? 20.379 3.914 -16.241 1.00 98.19 191 GLN A C 1
ATOM 1442 O O . GLN A 1 191 ? 20.441 4.833 -17.057 1.00 98.19 191 GLN A O 1
ATOM 1447 N N . ALA A 1 192 ? 19.279 3.663 -15.524 1.00 97.19 192 ALA A N 1
ATOM 1448 C CA . ALA A 1 192 ? 18.056 4.462 -15.619 1.00 97.19 192 ALA A CA 1
ATOM 1449 C C . ALA A 1 192 ? 18.279 5.909 -15.150 1.00 97.19 192 ALA A C 1
ATOM 1451 O O . ALA A 1 192 ? 17.854 6.854 -15.816 1.00 97.19 192 ALA A O 1
ATOM 1452 N N . TYR A 1 193 ? 19.031 6.094 -14.063 1.00 97.19 193 TYR A N 1
ATOM 1453 C CA . TYR A 1 193 ? 19.393 7.415 -13.557 1.00 97.19 193 TYR A CA 1
ATOM 1454 C C . TYR A 1 193 ? 20.236 8.203 -14.571 1.00 97.19 193 TYR A C 1
ATOM 1456 O O . TYR A 1 193 ? 19.936 9.359 -14.864 1.00 97.19 193 TYR A O 1
ATOM 1464 N N . VAL A 1 194 ? 21.243 7.568 -15.182 1.00 97.44 194 VAL A N 1
ATOM 1465 C CA . VAL A 1 194 ? 22.059 8.186 -16.246 1.00 97.44 194 VAL A CA 1
ATOM 1466 C C . VAL A 1 194 ? 21.227 8.503 -17.495 1.00 97.44 194 VAL A C 1
ATOM 1468 O O . VAL A 1 194 ? 21.501 9.490 -18.177 1.00 97.44 194 VAL A O 1
ATOM 1471 N N . ALA A 1 195 ? 20.198 7.706 -17.788 1.00 98.12 195 ALA A N 1
ATOM 1472 C CA . ALA A 1 195 ? 19.270 7.955 -18.890 1.00 98.12 195 ALA A CA 1
ATOM 1473 C C . ALA A 1 195 ? 18.291 9.120 -18.632 1.00 98.12 195 ALA A C 1
ATOM 1475 O O . ALA A 1 195 ? 17.574 9.514 -19.552 1.00 98.12 195 ALA A O 1
ATOM 1476 N N . GLY A 1 196 ? 18.277 9.694 -17.423 1.00 97.12 196 GLY A N 1
ATOM 1477 C CA . GLY A 1 196 ? 17.420 10.823 -17.061 1.00 97.12 196 GLY A CA 1
ATOM 1478 C C . GLY A 1 196 ? 16.015 10.427 -16.606 1.00 97.12 196 GLY A C 1
ATOM 1479 O O . GLY A 1 196 ? 15.107 11.253 -16.679 1.00 97.12 196 GLY A O 1
ATOM 1480 N N . ASP A 1 197 ? 15.821 9.185 -16.155 1.00 97.50 197 ASP A N 1
ATOM 1481 C CA . ASP A 1 197 ? 14.566 8.768 -15.531 1.00 97.50 197 ASP A CA 1
ATOM 1482 C C . ASP A 1 197 ? 14.366 9.517 -14.189 1.00 97.50 197 ASP A C 1
ATOM 1484 O O . ASP A 1 197 ? 15.216 9.405 -13.295 1.00 97.50 197 ASP A O 1
ATOM 1488 N N . PRO A 1 198 ? 13.277 10.301 -14.030 1.00 89.19 198 PRO A N 1
ATOM 1489 C CA . PRO A 1 198 ? 13.055 11.139 -12.853 1.00 89.19 198 PRO A CA 1
ATOM 1490 C C . PRO A 1 198 ? 12.791 10.356 -11.561 1.00 89.19 198 PRO A C 1
ATOM 1492 O O . PRO A 1 198 ? 12.935 10.937 -10.485 1.00 89.19 198 PRO A O 1
ATOM 1495 N N . ASP A 1 199 ? 12.434 9.071 -11.635 1.00 92.50 199 ASP A N 1
ATOM 1496 C CA . ASP A 1 199 ? 12.147 8.248 -10.454 1.00 92.50 199 ASP A CA 1
ATOM 1497 C C . ASP A 1 199 ? 13.326 7.341 -10.053 1.00 92.50 199 ASP A C 1
ATOM 1499 O O . ASP A 1 199 ? 13.424 6.920 -8.896 1.00 92.50 199 ASP A O 1
ATOM 1503 N N . ALA A 1 200 ? 14.294 7.123 -10.952 1.00 95.50 200 ALA A N 1
ATOM 1504 C CA . ALA A 1 200 ? 15.413 6.198 -10.739 1.00 95.50 200 ALA A CA 1
ATOM 1505 C C . ALA A 1 200 ? 16.320 6.547 -9.543 1.00 95.50 200 ALA A C 1
ATOM 1507 O O . ALA A 1 200 ? 16.965 5.665 -8.971 1.00 95.50 200 ALA A O 1
ATOM 1508 N N . TRP A 1 201 ? 16.370 7.814 -9.115 1.00 95.62 201 TRP A N 1
ATOM 1509 C CA . TRP A 1 201 ? 17.170 8.213 -7.950 1.00 95.62 201 TRP A CA 1
ATOM 1510 C C . TRP A 1 201 ? 16.649 7.611 -6.637 1.00 95.62 201 TRP A C 1
ATOM 1512 O O . TRP A 1 201 ? 17.442 7.345 -5.730 1.00 95.62 201 TRP A O 1
ATOM 1522 N N . ARG A 1 202 ? 15.333 7.376 -6.526 1.00 93.31 202 ARG A N 1
ATOM 1523 C CA . ARG A 1 202 ? 14.720 6.771 -5.331 1.00 93.31 202 ARG A CA 1
ATOM 1524 C C . ARG A 1 202 ? 15.095 5.304 -5.225 1.00 93.31 202 ARG A C 1
ATOM 1526 O O . ARG A 1 202 ? 15.527 4.859 -4.161 1.00 93.31 202 ARG A O 1
ATOM 1533 N N . ASP A 1 203 ? 14.987 4.593 -6.341 1.00 95.50 203 ASP A N 1
ATOM 1534 C CA . ASP A 1 203 ? 15.358 3.184 -6.436 1.00 95.50 203 ASP A CA 1
ATOM 1535 C C . ASP A 1 203 ? 16.848 2.997 -6.151 1.00 95.50 203 ASP A C 1
ATOM 1537 O O . ASP A 1 203 ? 17.223 2.131 -5.358 1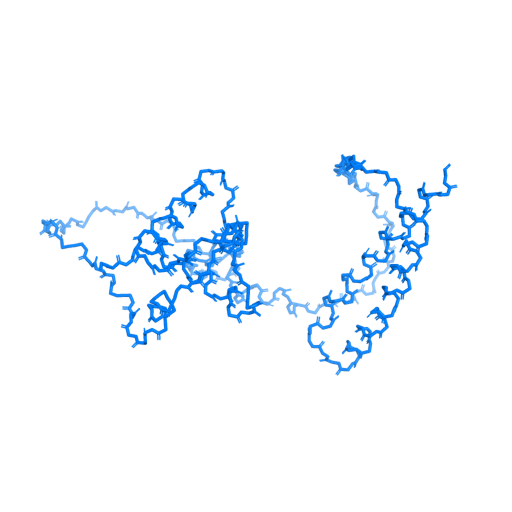.00 95.50 203 ASP A O 1
ATOM 1541 N N . LEU A 1 204 ? 17.700 3.865 -6.706 1.00 96.50 204 LEU A N 1
ATOM 1542 C CA . LEU A 1 204 ? 19.137 3.843 -6.451 1.00 96.50 204 LEU A CA 1
ATOM 1543 C C . LEU A 1 204 ? 19.456 4.026 -4.958 1.00 96.50 204 LEU A C 1
ATOM 1545 O O . LEU A 1 204 ? 20.205 3.234 -4.384 1.00 96.50 204 LEU A O 1
ATOM 1549 N N . ALA A 1 205 ? 18.859 5.029 -4.305 1.00 95.06 205 ALA A N 1
ATOM 1550 C CA . ALA A 1 205 ? 19.063 5.274 -2.877 1.00 95.06 205 ALA A CA 1
ATOM 1551 C C . ALA A 1 205 ? 18.612 4.081 -2.014 1.00 95.06 205 ALA A C 1
ATOM 1553 O O . ALA A 1 205 ? 19.319 3.677 -1.085 1.00 95.06 205 ALA A O 1
ATOM 1554 N N . TRP A 1 206 ? 17.464 3.484 -2.343 1.00 96.38 206 TRP A N 1
ATOM 1555 C CA . TRP A 1 206 ? 16.929 2.321 -1.637 1.00 96.38 206 TRP A CA 1
ATOM 1556 C C . TRP A 1 206 ? 17.807 1.068 -1.804 1.00 96.38 206 TRP A C 1
ATOM 1558 O O . TRP A 1 206 ? 18.072 0.359 -0.826 1.00 96.38 206 TRP A O 1
ATOM 1568 N N . LEU A 1 207 ? 18.313 0.808 -3.014 1.00 97.50 207 LEU A N 1
ATOM 1569 C CA . LEU A 1 207 ? 19.179 -0.341 -3.311 1.00 97.50 207 LEU A CA 1
ATOM 1570 C C . LEU A 1 207 ? 20.544 -0.234 -2.618 1.00 97.50 207 LEU A C 1
ATOM 1572 O O . LEU A 1 207 ? 21.029 -1.229 -2.068 1.00 97.50 207 LEU A O 1
ATOM 1576 N N . ILE A 1 208 ? 21.129 0.970 -2.566 1.00 97.19 208 ILE A N 1
ATOM 1577 C CA . ILE A 1 208 ? 22.371 1.239 -1.822 1.00 97.19 208 ILE A CA 1
ATOM 1578 C C . ILE A 1 208 ? 22.186 0.905 -0.340 1.00 97.19 208 ILE A C 1
ATOM 1580 O O . ILE A 1 208 ? 23.014 0.205 0.248 1.00 97.19 208 ILE A O 1
ATOM 1584 N N . GLU A 1 209 ? 21.100 1.379 0.270 1.00 96.62 209 GLU A N 1
ATOM 1585 C CA . GLU A 1 209 ? 20.835 1.134 1.687 1.00 96.62 209 GLU A CA 1
ATOM 1586 C C . GLU A 1 209 ? 20.584 -0.352 1.970 1.00 96.62 209 GLU A C 1
ATOM 1588 O O . GLU A 1 209 ? 21.169 -0.928 2.889 1.00 96.62 209 GLU A O 1
ATOM 1593 N N . THR A 1 210 ? 19.813 -1.014 1.108 1.00 95.44 210 THR A N 1
ATOM 1594 C CA . THR A 1 210 ? 19.603 -2.467 1.170 1.00 95.44 210 THR A CA 1
ATOM 1595 C C . THR A 1 210 ? 20.928 -3.230 1.041 1.00 95.44 210 THR A C 1
ATOM 1597 O O . THR A 1 210 ? 21.144 -4.235 1.718 1.00 95.44 210 THR A O 1
ATOM 1600 N N . GLY A 1 211 ? 21.856 -2.741 0.213 1.00 96.88 211 GLY A N 1
ATOM 1601 C CA . GLY A 1 211 ? 23.189 -3.324 0.044 1.00 96.88 211 GLY A CA 1
ATOM 1602 C C . GLY A 1 211 ? 23.998 -3.302 1.337 1.00 96.88 211 GLY A C 1
ATOM 1603 O O . GLY A 1 211 ? 24.552 -4.329 1.731 1.00 96.88 211 GLY A O 1
ATOM 1604 N N . LYS A 1 212 ? 23.996 -2.170 2.051 1.00 96.06 212 LYS A N 1
ATOM 1605 C CA . LYS A 1 212 ? 24.659 -2.053 3.362 1.00 96.06 212 LYS A CA 1
ATOM 1606 C C . LYS A 1 212 ? 24.076 -3.026 4.384 1.00 96.06 212 LYS A C 1
ATOM 1608 O O . LYS A 1 212 ? 24.827 -3.661 5.121 1.00 96.06 212 LYS A O 1
ATOM 1613 N N . GLN A 1 213 ? 22.751 -3.180 4.405 1.00 93.88 213 GLN A N 1
ATOM 1614 C CA . GLN A 1 213 ? 22.085 -4.110 5.318 1.00 93.88 213 GLN A CA 1
ATOM 1615 C C . GLN A 1 213 ? 22.482 -5.565 5.042 1.00 93.88 213 GLN A C 1
ATOM 1617 O O . GLN A 1 213 ? 22.727 -6.316 5.984 1.00 93.88 213 GLN A O 1
ATOM 1622 N N . LEU A 1 214 ? 22.605 -5.962 3.770 1.00 93.94 214 LEU A N 1
ATOM 1623 C CA . LEU A 1 214 ? 23.053 -7.309 3.402 1.00 93.94 214 LEU A CA 1
ATOM 1624 C C . LEU A 1 214 ? 24.499 -7.582 3.841 1.00 93.94 214 LEU A C 1
ATOM 1626 O O . LEU A 1 214 ? 24.771 -8.663 4.362 1.00 93.94 214 LEU A O 1
ATOM 1630 N N . VAL A 1 215 ? 25.403 -6.607 3.697 1.00 93.81 215 VAL A N 1
ATOM 1631 C CA . VAL A 1 215 ? 26.795 -6.726 4.175 1.00 93.81 215 VAL A CA 1
ATOM 1632 C C . VAL A 1 215 ? 26.831 -6.873 5.698 1.00 93.81 215 VAL A C 1
ATOM 1634 O O . VAL A 1 215 ? 27.440 -7.811 6.209 1.00 93.81 215 VAL A O 1
ATOM 1637 N N . ALA A 1 216 ? 26.086 -6.036 6.425 1.00 92.62 216 ALA A N 1
ATOM 1638 C CA . ALA A 1 216 ? 25.984 -6.140 7.880 1.00 92.62 216 ALA A CA 1
ATOM 1639 C C . ALA A 1 216 ? 25.413 -7.501 8.334 1.00 92.62 216 ALA A C 1
ATOM 1641 O O . ALA A 1 216 ? 25.796 -8.034 9.374 1.00 92.62 216 ALA A O 1
ATOM 1642 N N . MET A 1 217 ? 24.504 -8.111 7.561 1.00 90.06 217 MET A N 1
ATOM 1643 C CA . MET A 1 217 ? 24.008 -9.465 7.844 1.00 90.06 217 MET A CA 1
ATOM 1644 C C . MET A 1 217 ? 25.068 -10.550 7.627 1.00 90.06 217 MET A C 1
ATOM 1646 O O . MET A 1 217 ? 25.078 -11.525 8.379 1.00 90.06 217 MET A O 1
ATOM 1650 N N . GLN A 1 218 ? 25.947 -10.397 6.633 1.00 90.31 218 GLN A N 1
ATOM 1651 C CA . GLN A 1 218 ? 27.033 -11.346 6.380 1.00 90.31 218 GLN A CA 1
ATOM 1652 C C . GLN A 1 218 ? 28.084 -11.320 7.493 1.00 90.31 218 GLN A C 1
ATOM 1654 O O . GLN A 1 218 ? 28.518 -12.384 7.927 1.00 90.31 218 GLN A O 1
ATOM 1659 N N . GLU A 1 219 ? 28.438 -10.139 8.004 1.00 90.25 219 GLU A N 1
ATOM 1660 C CA . GLU A 1 219 ? 29.394 -9.999 9.112 1.00 90.25 219 GLU A CA 1
ATOM 1661 C C . GLU A 1 219 ? 28.917 -10.734 10.372 1.00 90.25 219 GLU A C 1
ATOM 1663 O O . GLU A 1 219 ? 29.686 -11.466 10.992 1.00 90.25 219 GLU A O 1
ATOM 1668 N N . VAL A 1 220 ? 27.623 -10.630 10.695 1.00 88.19 220 VAL A N 1
ATOM 1669 C CA . VAL A 1 220 ? 27.018 -11.334 11.842 1.00 88.19 220 VAL A CA 1
ATOM 1670 C C . VAL A 1 220 ? 27.020 -12.855 11.664 1.00 88.19 220 VAL A C 1
ATOM 1672 O O . VAL A 1 220 ? 27.062 -13.580 12.648 1.00 88.19 220 VAL A O 1
ATOM 1675 N N . ASN A 1 221 ? 26.975 -13.361 10.431 1.00 84.62 221 ASN A N 1
ATOM 1676 C CA . ASN A 1 221 ? 26.998 -14.803 10.173 1.00 84.62 221 ASN A CA 1
ATOM 1677 C C . ASN A 1 221 ? 28.411 -15.413 10.231 1.00 84.62 221 ASN A C 1
ATOM 1679 O O . ASN A 1 221 ? 28.535 -16.639 10.235 1.00 84.62 221 ASN A O 1
ATOM 1683 N N . HIS A 1 222 ? 29.461 -14.587 10.233 1.00 80.81 222 HIS A N 1
ATOM 1684 C CA . HIS A 1 222 ? 30.857 -15.028 10.272 1.00 80.81 222 HIS A CA 1
ATOM 1685 C C . HIS A 1 222 ? 31.542 -14.836 11.635 1.00 80.81 222 HIS A C 1
ATOM 1687 O O . HIS A 1 222 ? 32.662 -15.326 11.797 1.00 80.81 222 HIS A O 1
ATOM 1693 N N . GLY A 1 223 ? 30.898 -14.147 12.584 1.00 77.06 223 GLY A N 1
ATOM 1694 C CA . GLY A 1 223 ? 31.362 -13.976 13.968 1.00 77.06 223 GLY A CA 1
ATOM 1695 C C . GLY A 1 223 ? 30.742 -14.989 14.917 1.00 77.06 223 GLY A C 1
ATOM 1696 O O . GLY A 1 223 ? 31.506 -15.560 15.724 1.00 77.06 223 GLY A O 1
#

Radius of gyration: 26.85 Å; chains: 1; bounding box: 74×64×40 Å

pLDDT: mean 80.81, std 20.99, range [32.09, 98.5]